Protein AF-A0A2E3BCL3-F1 (afdb_monomer)

pLDDT: mean 91.77, std 12.77, range [32.78, 98.94]

Sequence (324 aa):
MVLLTSSYSYADTSVNVDRVRWKQGLFSWTDHDKYPEWKQEGIWTENRKKTYVSKYMTPSTSNTKTMVMLIAGQQGSSGSSGGSNCLTGQNQSWDSDWGKGDKSKSTNIKSLSLSDRLIQSGHFNSYDTFFSIVLNSNFNWGATQSAKEKAEEAFTDWLLKHGESQNVERIILLGSSRGGALAMRMSQNIKQRTGWNNVPVYVGLLDAVPNKGQDELKTEGQPTCTNPLNGSYYSREANLDSFFGSLNKPDIFHVVTGAPVIGLADAVHSFCADESSWYQQTWADLEHKEIGRCNTTEGGAYETAKMNAGIVPLYNWVIEKLYE

Radius of gyration: 18.8 Å; Cα contacts (8 Å, |Δi|>4): 766; chains: 1; bounding box: 49×61×49 Å

Solvent-accessible surface area (backbone atoms only — not comparable to full-atom values): 16830 Å² total; per-residue (Å²): 136,83,83,78,77,77,79,78,77,69,70,55,46,78,43,51,31,34,34,38,21,30,30,77,48,101,88,43,73,45,74,29,86,93,42,54,40,45,61,72,54,62,50,55,70,76,49,38,55,49,20,30,42,25,66,79,27,75,32,56,36,88,46,11,28,37,39,38,40,29,28,25,34,68,41,66,93,83,83,61,54,28,65,38,26,30,56,47,8,40,41,47,36,67,58,64,87,63,56,61,64,49,46,59,48,77,40,57,25,38,52,80,12,40,44,42,44,54,71,71,62,70,81,66,53,60,67,26,23,29,33,35,36,28,69,19,67,61,57,41,84,86,53,52,70,71,60,46,54,30,48,38,50,21,52,41,54,58,55,52,69,48,37,38,54,93,53,31,66,34,36,38,32,31,10,23,26,32,16,15,36,47,35,54,51,32,52,50,54,44,32,71,35,89,70,38,32,78,42,47,40,37,38,40,30,44,36,25,31,44,47,40,96,71,43,35,60,40,25,50,94,46,62,67,45,66,26,90,81,38,83,91,20,36,13,37,24,30,41,54,61,71,58,48,53,92,46,64,77,48,43,34,43,34,36,30,31,15,26,58,71,52,99,61,82,95,70,52,33,16,51,40,61,82,73,54,100,41,35,44,74,47,82,36,84,43,50,44,64,29,53,44,37,14,25,93,49,91,70,51,71,75,35,68,71,39,34,59,58,39,43,47,56,51,48,52,51,53,56,56,66,73,74,113

Mean predicted aligned error: 4.87 Å

Nearest PDB structures (foldseek):
  3ebl-assembly8_B  TM=5.192E-01  e=2.169E-03  Oryza sativa Japonica Group
  3ed1-assembly7_E  TM=4.481E-01  e=1.030E-03  Oryza sativa Japonica Group
  5uz7-assembly1_A  TM=4.805E-01  e=2.574E-01  Homo sapiens
  6niy-assembly1_A  TM=4.481E-01  e=9.471E-01  Homo sapiens

Structure (mmCIF, N/CA/C/O backbone):
data_AF-A0A2E3BCL3-F1
#
_entry.id   AF-A0A2E3BCL3-F1
#
loop_
_atom_site.group_PDB
_atom_site.id
_atom_site.type_symbol
_atom_site.label_atom_id
_atom_site.label_alt_id
_atom_site.label_comp_id
_atom_site.label_asym_id
_atom_site.label_entity_id
_atom_site.label_seq_id
_atom_site.pdbx_PDB_ins_code
_atom_site.Cartn_x
_atom_site.Cartn_y
_atom_site.Cartn_z
_atom_site.occupancy
_atom_site.B_iso_or_equiv
_atom_site.auth_seq_id
_atom_site.auth_comp_id
_atom_site.auth_asym_id
_atom_site.auth_atom_id
_atom_site.pdbx_PDB_model_num
ATOM 1 N N . MET A 1 1 ? -1.920 -39.482 -27.643 1.00 38.66 1 MET A N 1
ATOM 2 C CA . MET A 1 1 ? -2.693 -38.906 -26.523 1.00 38.66 1 MET A CA 1
ATOM 3 C C . MET A 1 1 ? -2.449 -37.405 -26.558 1.00 38.66 1 MET A C 1
ATOM 5 O O . MET A 1 1 ? -1.350 -36.977 -26.242 1.00 38.66 1 MET A O 1
ATOM 9 N N . VAL A 1 2 ? -3.389 -36.632 -27.104 1.00 32.78 2 VAL A N 1
ATOM 10 C CA . VAL A 1 2 ? -3.271 -35.168 -27.185 1.00 32.78 2 VAL A CA 1
ATOM 11 C C . VAL A 1 2 ? -3.740 -34.619 -25.841 1.00 32.78 2 VAL A C 1
ATOM 13 O O . VAL A 1 2 ? -4.910 -34.763 -25.499 1.00 32.78 2 VAL A O 1
ATOM 16 N N . LEU A 1 3 ? -2.817 -34.068 -25.053 1.00 33.62 3 LEU A N 1
ATOM 17 C CA . LEU A 1 3 ? -3.142 -33.332 -23.833 1.00 33.62 3 LEU A CA 1
ATOM 18 C C . LEU A 1 3 ? -3.819 -32.025 -24.248 1.00 33.62 3 LEU A C 1
ATOM 20 O O . LEU A 1 3 ? -3.163 -31.071 -24.657 1.00 33.62 3 LEU A O 1
ATOM 24 N N . LEU A 1 4 ? -5.149 -32.011 -24.181 1.00 35.12 4 LEU A N 1
ATOM 25 C CA . LEU A 1 4 ? -5.940 -30.791 -24.213 1.00 35.12 4 LEU A CA 1
ATOM 26 C C . LEU A 1 4 ? -5.588 -29.995 -22.954 1.00 35.12 4 LEU A C 1
ATOM 28 O O . LEU A 1 4 ? -6.059 -30.305 -21.862 1.00 35.12 4 LEU A O 1
ATOM 32 N N . THR A 1 5 ? -4.731 -28.987 -23.090 1.00 36.12 5 THR A N 1
ATOM 33 C CA . THR A 1 5 ? -4.547 -27.976 -22.052 1.00 36.12 5 THR A CA 1
ATOM 34 C C . THR A 1 5 ? -5.829 -27.157 -21.997 1.00 36.12 5 THR A C 1
ATOM 36 O O . THR A 1 5 ? -6.021 -26.234 -22.789 1.00 36.12 5 THR A O 1
ATOM 39 N N . SER A 1 6 ? -6.746 -27.522 -21.102 1.00 39.00 6 SER A N 1
ATOM 40 C CA . SER A 1 6 ? -7.866 -26.664 -20.743 1.00 39.00 6 SER A CA 1
ATOM 41 C C . SER A 1 6 ? -7.289 -25.371 -20.172 1.00 39.00 6 SER A C 1
ATOM 43 O O . SER A 1 6 ? -6.811 -25.335 -19.038 1.00 39.00 6 SER A O 1
ATOM 45 N N . SER A 1 7 ? -7.284 -24.316 -20.979 1.00 38.06 7 SER A N 1
ATOM 46 C CA . SER A 1 7 ? -7.047 -22.958 -20.516 1.00 38.06 7 SER A CA 1
ATOM 47 C C . SER A 1 7 ? -8.203 -22.587 -19.589 1.00 38.06 7 SER A C 1
ATOM 49 O O . SER A 1 7 ? -9.265 -22.168 -20.052 1.00 38.06 7 SER A O 1
ATOM 51 N N . TYR A 1 8 ? -8.032 -22.804 -18.285 1.00 43.72 8 TYR A N 1
ATOM 52 C CA . TYR A 1 8 ? -8.939 -22.244 -17.293 1.00 43.72 8 TYR A CA 1
ATOM 53 C C . TYR A 1 8 ? -8.832 -20.723 -17.406 1.00 43.72 8 TYR A C 1
ATOM 55 O O . TYR A 1 8 ? -7.835 -20.125 -17.008 1.00 43.72 8 TYR A O 1
ATOM 63 N N . SER A 1 9 ? -9.841 -20.101 -18.012 1.00 52.28 9 SER A N 1
ATOM 64 C CA . SER A 1 9 ? -10.040 -18.663 -17.892 1.00 52.28 9 SER A CA 1
ATOM 65 C C . SER A 1 9 ? -10.551 -18.427 -16.479 1.00 52.28 9 SER A C 1
ATOM 67 O O . SER A 1 9 ? -11.706 -18.732 -16.186 1.00 52.28 9 SER A O 1
ATOM 69 N N . TYR A 1 10 ? -9.693 -17.937 -15.590 1.00 65.75 10 TYR A N 1
ATOM 70 C CA . TYR A 1 10 ? -10.149 -17.457 -14.292 1.00 65.75 10 TYR A CA 1
ATOM 71 C C . TYR A 1 10 ? -11.012 -16.214 -14.518 1.00 65.75 10 TYR A C 1
ATOM 73 O O . TYR A 1 10 ? -10.634 -15.317 -15.274 1.00 65.75 10 TYR A O 1
ATOM 81 N N . ALA A 1 11 ? -12.204 -16.197 -13.925 1.00 81.38 11 ALA A N 1
ATOM 82 C CA . ALA A 1 11 ? -13.062 -15.023 -13.966 1.00 81.38 11 ALA A CA 1
ATOM 83 C C . ALA A 1 11 ? -12.467 -13.930 -13.073 1.00 81.38 11 ALA A C 1
ATOM 85 O O . ALA A 1 11 ? -11.939 -14.225 -12.002 1.00 81.38 11 ALA A O 1
ATOM 86 N N . ASP A 1 12 ? -12.562 -12.680 -13.515 1.00 90.69 12 ASP A N 1
ATOM 87 C CA . ASP A 1 12 ? -12.177 -11.538 -12.691 1.00 90.69 12 ASP A CA 1
ATOM 88 C C . ASP A 1 12 ? -13.088 -11.433 -11.456 1.00 90.69 12 ASP A C 1
ATOM 90 O O . ASP A 1 12 ? -14.292 -11.698 -11.527 1.00 90.69 12 ASP A O 1
ATOM 94 N N . THR A 1 13 ? -12.522 -11.016 -10.323 1.00 93.69 13 THR A N 1
ATOM 95 C CA . THR A 1 13 ? -13.266 -10.859 -9.068 1.00 93.69 13 THR A CA 1
ATOM 96 C C . THR A 1 13 ? -13.939 -9.487 -9.032 1.00 93.69 13 THR A C 1
ATOM 98 O O . THR A 1 13 ? -13.293 -8.457 -9.220 1.00 93.69 13 THR A O 1
ATOM 101 N N . SER A 1 14 ? -15.246 -9.442 -8.764 1.00 94.75 14 SER A N 1
ATOM 102 C CA . SER A 1 14 ? -15.974 -8.175 -8.631 1.00 94.75 14 SER A CA 1
ATOM 103 C C . SER A 1 14 ? -15.824 -7.590 -7.226 1.00 94.75 14 SER A C 1
ATOM 105 O O . SER A 1 14 ? -15.988 -8.293 -6.229 1.00 94.75 14 SER A O 1
ATOM 107 N N . VAL A 1 15 ? -15.539 -6.291 -7.138 1.00 95.56 15 VAL A N 1
ATOM 108 C CA . VAL A 1 15 ? -15.380 -5.555 -5.879 1.00 95.56 15 VAL A CA 1
ATOM 109 C C . VAL A 1 15 ? -16.142 -4.234 -5.919 1.00 95.56 15 VAL A C 1
ATOM 111 O O . VAL A 1 15 ? -16.155 -3.535 -6.931 1.00 95.56 15 VAL A O 1
ATOM 114 N N . ASN A 1 16 ? -16.755 -3.855 -4.798 1.00 96.50 16 ASN A N 1
ATOM 115 C CA . ASN A 1 16 ? -17.400 -2.552 -4.655 1.00 96.50 16 ASN A CA 1
ATOM 116 C C . ASN A 1 16 ? -16.382 -1.508 -4.207 1.00 96.50 16 ASN A C 1
ATOM 118 O O . ASN A 1 16 ? -15.791 -1.625 -3.137 1.00 96.50 16 ASN A O 1
ATOM 122 N N . VAL A 1 17 ? -16.208 -0.470 -5.015 1.00 96.12 17 VAL A N 1
ATOM 123 C CA . VAL A 1 17 ? -15.297 0.641 -4.752 1.00 96.12 17 VAL A CA 1
ATOM 124 C C . VAL A 1 17 ? -16.116 1.857 -4.349 1.00 96.12 17 VAL A C 1
ATOM 126 O O . VAL A 1 17 ? -17.101 2.191 -5.003 1.00 96.12 17 VAL A O 1
ATOM 129 N N . ASP A 1 18 ? -15.684 2.541 -3.298 1.00 96.44 18 ASP A N 1
ATOM 130 C CA . ASP A 1 18 ? -16.235 3.810 -2.836 1.00 96.44 18 ASP A CA 1
ATOM 131 C C . ASP A 1 18 ? -15.311 4.963 -3.267 1.00 96.44 18 ASP A C 1
ATOM 133 O O . ASP A 1 18 ? -14.084 4.859 -3.182 1.00 96.44 18 ASP A O 1
ATOM 137 N N . ARG A 1 19 ? -15.888 6.100 -3.672 1.00 94.56 19 ARG A N 1
ATOM 138 C CA . ARG A 1 19 ? -15.182 7.388 -3.733 1.00 94.56 19 ARG A CA 1
ATOM 139 C C . ARG A 1 19 ? -15.186 8.035 -2.358 1.00 94.56 19 ARG A C 1
ATOM 141 O O . ARG A 1 19 ? -16.250 8.239 -1.784 1.00 94.56 19 ARG A O 1
ATOM 148 N N . VAL A 1 20 ? -14.037 8.507 -1.884 1.00 95.12 20 VAL A N 1
ATOM 149 C CA . VAL A 1 20 ? -13.973 9.312 -0.647 1.00 95.12 20 VAL A CA 1
ATOM 150 C C . VAL A 1 20 ? -14.746 10.631 -0.790 1.00 95.12 20 VAL A C 1
ATOM 152 O O . VAL A 1 20 ? -15.301 11.145 0.181 1.00 95.12 20 VAL A O 1
ATOM 155 N N . ARG A 1 21 ? -14.837 11.176 -2.009 1.00 92.88 21 ARG A N 1
ATOM 156 C CA . ARG A 1 21 ? -15.657 12.350 -2.334 1.00 92.88 21 ARG A CA 1
ATOM 157 C C . ARG A 1 21 ? -16.195 12.253 -3.761 1.00 92.88 21 ARG A C 1
ATOM 159 O O . ARG A 1 21 ? -15.430 11.996 -4.686 1.00 92.88 21 ARG A O 1
ATOM 166 N N . TRP A 1 22 ? -17.483 12.527 -3.967 1.00 90.50 22 TRP A N 1
ATOM 167 C CA . TRP A 1 22 ? -18.131 12.476 -5.290 1.00 90.50 22 TRP A CA 1
ATOM 168 C C . TRP A 1 22 ? -18.967 13.728 -5.569 1.00 90.50 22 TRP A C 1
ATOM 170 O O . TRP A 1 22 ? -19.160 14.589 -4.703 1.00 90.50 22 TRP A O 1
ATOM 180 N N . LYS A 1 23 ? -19.438 13.861 -6.812 1.00 87.25 23 LYS A N 1
ATOM 181 C CA . LYS A 1 23 ? -20.177 15.032 -7.281 1.00 87.25 23 LYS A CA 1
ATOM 182 C C . LYS A 1 23 ? -21.684 14.770 -7.234 1.00 87.25 23 LYS A C 1
ATOM 184 O O . LYS A 1 23 ? -22.257 14.198 -8.149 1.00 87.25 23 LYS A O 1
ATOM 189 N N . GLN A 1 24 ? -22.357 15.245 -6.191 1.00 81.50 24 GLN A N 1
ATOM 190 C CA . GLN A 1 24 ? -23.803 15.047 -6.021 1.00 81.50 24 GLN A CA 1
ATOM 191 C C . GLN A 1 24 ? -24.655 15.875 -7.007 1.00 81.50 24 GLN A C 1
ATOM 193 O O . GLN A 1 24 ? -25.782 15.500 -7.309 1.00 81.50 24 GLN A O 1
ATOM 198 N N . GLY A 1 25 ? -24.130 16.988 -7.535 1.00 75.62 25 GLY A N 1
ATOM 199 C CA . GLY A 1 25 ? -24.837 17.842 -8.499 1.00 75.62 25 GLY A CA 1
ATOM 200 C C . GLY A 1 25 ? -23.895 18.718 -9.324 1.00 75.62 25 GLY A C 1
ATOM 201 O O . GLY A 1 25 ? -22.678 18.640 -9.179 1.00 75.62 25 GLY A O 1
ATOM 202 N N . LEU A 1 26 ? -24.429 19.585 -10.193 1.00 74.00 26 LEU A N 1
ATOM 203 C CA . LEU A 1 26 ? -23.638 20.412 -11.127 1.00 74.00 26 LEU A CA 1
ATOM 204 C C . LEU A 1 26 ? -22.510 21.219 -10.455 1.00 74.00 26 LEU A C 1
ATOM 206 O O . LEU A 1 26 ? -21.414 21.291 -11.020 1.00 74.00 26 LEU A O 1
ATOM 210 N N . PHE A 1 27 ? -22.733 21.709 -9.232 1.00 78.81 27 PHE A N 1
ATOM 211 C CA . PHE A 1 27 ? -21.769 22.509 -8.462 1.00 78.81 27 PHE A CA 1
ATOM 212 C C . PHE A 1 27 ? -21.517 21.993 -7.037 1.00 78.81 27 PHE A C 1
ATOM 214 O O . PHE A 1 27 ? -20.766 22.615 -6.292 1.00 78.81 27 PHE A O 1
ATOM 221 N N . SER A 1 28 ? -22.108 20.854 -6.654 1.00 85.81 28 SER A N 1
ATOM 222 C CA . SER A 1 28 ? -21.997 20.318 -5.292 1.00 85.81 28 SER A CA 1
ATOM 223 C C . SER A 1 28 ? -21.145 19.054 -5.251 1.00 85.81 28 SER A C 1
ATOM 225 O O . SER A 1 28 ? -21.364 18.115 -6.022 1.00 85.81 28 SER A O 1
ATOM 227 N N . TRP A 1 29 ? -20.179 19.045 -4.335 1.00 90.19 29 TRP A N 1
ATOM 228 C CA . TRP A 1 29 ? -19.344 17.894 -4.014 1.00 90.19 29 TRP A CA 1
ATOM 229 C C . TRP A 1 29 ? -19.574 17.491 -2.564 1.00 90.19 29 TRP A C 1
ATOM 231 O O . TRP A 1 29 ? -19.535 18.349 -1.679 1.00 90.19 29 TRP A O 1
ATOM 241 N N . THR A 1 30 ? -19.705 16.192 -2.329 1.00 92.69 30 THR A N 1
ATOM 242 C CA . THR A 1 30 ? -20.079 15.633 -1.029 1.00 92.69 30 THR A CA 1
ATOM 243 C C . THR A 1 30 ? -19.023 14.629 -0.586 1.00 92.69 30 THR A C 1
ATOM 245 O O . THR A 1 30 ? -18.554 13.823 -1.390 1.00 92.69 30 THR A O 1
ATOM 248 N N . ASP A 1 31 ? -18.603 14.732 0.677 1.00 94.00 31 ASP A N 1
ATOM 249 C CA . ASP A 1 31 ? -17.693 13.769 1.301 1.00 94.00 31 ASP A CA 1
ATOM 250 C C . ASP A 1 31 ? -18.442 12.496 1.675 1.00 94.00 31 ASP A C 1
ATOM 252 O O . ASP A 1 31 ? -19.611 12.533 2.066 1.00 94.00 31 ASP A O 1
ATOM 256 N N . HIS A 1 32 ? -17.759 11.364 1.569 1.00 95.19 32 HIS A N 1
ATOM 257 C CA . HIS A 1 32 ? -18.327 10.081 1.927 1.00 95.19 32 HIS A CA 1
ATOM 258 C C . HIS A 1 32 ? -18.313 9.915 3.437 1.00 95.19 32 HIS A C 1
ATOM 260 O O . HIS A 1 32 ? -17.278 9.934 4.086 1.00 95.19 32 HIS A O 1
ATOM 266 N N . ASP A 1 33 ? -19.510 9.724 3.979 1.00 94.31 33 ASP A N 1
ATOM 267 C CA . ASP A 1 33 ? -19.818 9.480 5.389 1.00 94.31 33 ASP A CA 1
ATOM 268 C C . ASP A 1 33 ? -19.004 8.346 6.032 1.00 94.31 33 ASP A C 1
ATOM 270 O O . ASP A 1 33 ? -18.770 8.370 7.233 1.00 94.31 33 ASP A O 1
ATOM 274 N N . LYS A 1 34 ? -18.527 7.378 5.242 1.00 94.50 34 LYS A N 1
ATOM 275 C CA . LYS A 1 34 ? -17.670 6.273 5.698 1.00 94.50 34 LYS A CA 1
ATOM 276 C C . LYS A 1 34 ? -16.170 6.615 5.698 1.00 94.50 34 LYS A C 1
ATOM 278 O O . LYS A 1 34 ? -15.372 5.774 6.110 1.00 94.50 34 LYS A O 1
ATOM 283 N N . TYR A 1 35 ? -15.794 7.806 5.234 1.00 96.75 35 TYR A N 1
ATOM 284 C CA . TYR A 1 35 ? -14.411 8.281 5.090 1.00 96.75 35 TYR A CA 1
ATOM 285 C C . TYR A 1 35 ? -14.224 9.702 5.668 1.00 96.75 35 TYR A C 1
ATOM 287 O O . TYR A 1 35 ? -13.693 10.582 4.978 1.00 96.75 35 TYR A O 1
ATOM 295 N N . PRO A 1 36 ? -14.704 9.987 6.898 1.00 96.75 36 PRO A N 1
ATOM 296 C CA . PRO A 1 36 ? -14.587 11.320 7.487 1.00 96.75 36 PRO A CA 1
ATOM 297 C C . PRO A 1 36 ? -13.131 11.763 7.704 1.00 96.75 36 PRO A C 1
ATOM 299 O O . PRO A 1 36 ? -12.873 12.969 7.677 1.00 96.75 36 PRO A O 1
ATOM 302 N N . GLU A 1 37 ? -12.195 10.821 7.839 1.00 97.62 37 GLU A N 1
ATOM 303 C CA . GLU A 1 37 ? -10.781 11.044 8.172 1.00 97.62 37 GLU A CA 1
ATOM 304 C C . GLU A 1 37 ? -10.114 11.982 7.159 1.00 97.62 37 GLU A C 1
ATOM 306 O O . GLU A 1 37 ? -9.455 12.948 7.520 1.00 97.62 37 GLU A O 1
ATOM 311 N N . TRP A 1 38 ? -10.408 11.823 5.864 1.00 96.62 38 TRP A N 1
ATOM 312 C CA . TRP A 1 38 ? -9.858 12.703 4.827 1.00 96.62 38 TRP A CA 1
ATOM 313 C C . TRP A 1 38 ? -10.263 14.165 5.001 1.00 96.62 38 TRP A C 1
ATOM 315 O O . TRP A 1 38 ? -9.509 15.078 4.659 1.00 96.62 38 TRP A O 1
ATOM 325 N N . LYS A 1 39 ? -11.493 14.409 5.461 1.00 95.75 39 LYS A N 1
ATOM 326 C CA . LYS A 1 39 ? -11.957 15.768 5.741 1.00 95.75 39 LYS A CA 1
ATOM 327 C C . LYS A 1 39 ? -11.349 16.284 7.043 1.00 95.75 39 LYS A C 1
ATOM 329 O O . LYS A 1 39 ? -10.974 17.453 7.079 1.00 95.75 39 LYS A O 1
ATOM 334 N N . GLN A 1 40 ? -11.292 15.441 8.072 1.00 96.19 40 GLN A N 1
ATOM 335 C CA . GLN A 1 40 ? -10.779 15.774 9.404 1.00 96.19 40 GLN A CA 1
ATOM 336 C C . GLN A 1 40 ? -9.300 16.172 9.348 1.00 96.19 40 GLN A C 1
ATOM 338 O O . GLN A 1 40 ? -8.964 17.258 9.810 1.00 96.19 40 GLN A O 1
ATOM 343 N N . GLU A 1 41 ? -8.486 15.423 8.604 1.00 95.94 41 GLU A N 1
ATOM 344 C CA . GLU A 1 41 ? -7.071 15.736 8.351 1.00 95.94 41 GLU A CA 1
ATOM 345 C C . GLU A 1 41 ? -6.856 16.952 7.433 1.00 95.94 41 GLU A C 1
ATOM 347 O O . GLU A 1 41 ? -5.736 17.368 7.119 1.00 95.94 41 GLU A O 1
ATOM 352 N N . GLY A 1 42 ? -7.941 17.565 6.951 1.00 93.75 42 GLY A N 1
ATOM 353 C CA . GLY A 1 42 ? -7.874 18.743 6.099 1.00 93.75 42 GLY A CA 1
ATOM 354 C C . GLY A 1 42 ? -7.185 18.457 4.764 1.00 93.75 42 GLY A C 1
ATOM 355 O O . GLY A 1 42 ? -6.445 19.313 4.258 1.00 93.75 42 GLY A O 1
ATOM 356 N N . ILE A 1 43 ? -7.402 17.265 4.191 1.00 92.62 43 ILE A N 1
ATOM 357 C CA . ILE A 1 43 ? -6.941 16.942 2.839 1.00 92.62 43 ILE A CA 1
ATOM 358 C C . ILE A 1 43 ? -7.710 17.810 1.846 1.00 92.62 43 ILE A C 1
ATOM 360 O O . ILE A 1 43 ? -8.945 17.888 1.849 1.00 92.62 43 ILE A O 1
ATOM 364 N N . TRP A 1 44 ? -6.966 18.469 0.957 1.00 89.19 44 TRP A N 1
ATOM 365 C CA . TRP A 1 44 ? -7.554 19.373 -0.020 1.00 89.19 44 TRP A CA 1
ATOM 366 C C . TRP A 1 44 ? -8.605 18.666 -0.883 1.00 89.19 44 TRP A C 1
ATOM 368 O O . TRP A 1 44 ? -8.471 17.499 -1.253 1.00 89.19 44 TRP A O 1
ATOM 378 N N . THR A 1 45 ? -9.676 19.386 -1.204 1.00 86.38 45 THR A N 1
ATOM 379 C CA . THR A 1 45 ? -10.865 18.838 -1.864 1.00 86.38 45 THR A CA 1
ATOM 380 C C . THR A 1 45 ? -10.543 18.079 -3.148 1.00 86.38 45 THR A C 1
ATOM 382 O O . THR A 1 45 ? -11.093 16.999 -3.341 1.00 86.38 45 THR A O 1
ATOM 385 N N . GLU A 1 46 ? -9.638 18.574 -3.997 1.00 84.62 46 GLU A N 1
ATOM 386 C CA . GLU A 1 46 ? -9.288 17.878 -5.246 1.00 84.62 46 GLU A CA 1
ATOM 387 C C . GLU A 1 46 ? -8.581 16.540 -5.021 1.00 84.62 46 GLU A C 1
ATOM 389 O O . GLU A 1 46 ? -8.740 15.630 -5.832 1.00 84.62 46 GLU A O 1
ATOM 394 N N . ASN A 1 47 ? -7.855 16.394 -3.911 1.00 85.88 47 ASN A N 1
ATOM 395 C CA . ASN A 1 47 ? -7.191 15.139 -3.583 1.00 85.88 47 ASN A CA 1
ATOM 396 C C . ASN A 1 47 ? -8.209 14.081 -3.144 1.00 85.88 47 ASN A C 1
ATOM 398 O O . ASN A 1 47 ? -8.150 12.945 -3.601 1.00 85.88 47 ASN A O 1
ATOM 402 N N . ARG A 1 48 ? -9.215 14.480 -2.355 1.00 89.94 48 ARG A N 1
ATOM 403 C CA . ARG A 1 48 ? -10.295 13.588 -1.891 1.00 89.94 48 ARG A CA 1
ATOM 404 C C . ARG A 1 48 ? -11.169 13.059 -3.029 1.00 89.94 48 ARG A C 1
ATOM 406 O O . ARG A 1 48 ? -11.638 11.928 -2.969 1.00 89.94 48 ARG A O 1
ATOM 413 N N . LYS A 1 49 ? -11.369 13.851 -4.091 1.00 88.00 49 LYS A N 1
ATOM 414 C CA . LYS A 1 49 ? -12.123 13.432 -5.294 1.00 88.00 49 LYS A CA 1
ATOM 415 C C . LYS A 1 49 ? -11.474 12.271 -6.045 1.00 88.00 49 LYS A C 1
ATOM 417 O O . LYS A 1 49 ? -12.133 11.642 -6.865 1.00 88.00 49 LYS A O 1
ATOM 422 N N . LYS A 1 50 ? -10.179 12.043 -5.819 1.00 85.00 50 LYS A N 1
ATOM 423 C CA . LYS A 1 50 ? -9.368 11.047 -6.521 1.00 85.00 50 LYS A CA 1
ATOM 424 C C . LYS A 1 50 ? -8.948 9.902 -5.609 1.00 85.00 50 LYS A C 1
ATOM 426 O O . LYS A 1 50 ? -8.079 9.126 -5.986 1.00 85.00 50 LYS A O 1
ATOM 431 N N . THR A 1 51 ? -9.553 9.787 -4.431 1.00 93.06 51 THR A N 1
ATOM 432 C CA . THR A 1 51 ? -9.304 8.662 -3.539 1.00 93.06 51 THR A CA 1
ATOM 433 C C . THR A 1 51 ? -10.427 7.644 -3.663 1.00 93.06 51 THR A C 1
ATOM 435 O O . THR A 1 51 ? -11.604 7.982 -3.504 1.00 93.06 51 THR A O 1
ATOM 438 N N . TYR A 1 52 ? -10.045 6.404 -3.957 1.00 94.88 52 TYR A N 1
ATOM 439 C CA . TYR A 1 52 ? -10.959 5.307 -4.236 1.00 94.88 52 TYR A CA 1
ATOM 440 C C . TYR A 1 52 ? -10.548 4.066 -3.461 1.00 94.88 52 TYR A C 1
ATOM 442 O O . TYR A 1 52 ? -9.401 3.617 -3.554 1.00 94.88 52 TYR A O 1
ATOM 450 N N . VAL A 1 53 ? -11.494 3.521 -2.704 1.00 97.31 53 VAL A N 1
ATOM 451 C CA . VAL A 1 53 ? -11.234 2.448 -1.747 1.00 97.31 53 VAL A CA 1
ATOM 452 C C . VAL A 1 53 ? -12.339 1.408 -1.836 1.00 97.31 53 VAL A C 1
ATOM 454 O O . VAL A 1 53 ? -13.512 1.722 -1.665 1.00 97.31 53 VAL A O 1
ATOM 457 N N . SER A 1 54 ? -11.961 0.160 -2.069 1.00 97.69 54 SER A N 1
ATOM 458 C CA . SER A 1 54 ? -12.819 -1.006 -1.901 1.00 97.69 54 SER A CA 1
ATOM 459 C C . SER A 1 54 ? -12.669 -1.573 -0.494 1.00 97.69 54 SER A C 1
ATOM 461 O O . SER A 1 54 ? -11.558 -1.675 0.032 1.00 97.69 54 SER A O 1
ATOM 463 N N . LYS A 1 55 ? -13.797 -1.967 0.096 1.00 96.12 55 LYS A N 1
ATOM 464 C CA . LYS A 1 55 ? -13.855 -2.809 1.295 1.00 96.12 55 LYS A CA 1
ATOM 465 C C . LYS A 1 55 ? -14.462 -4.141 0.878 1.00 96.12 55 LYS A C 1
ATOM 467 O O . LYS A 1 55 ? -15.642 -4.186 0.537 1.00 96.12 55 LYS A O 1
ATOM 472 N N . TYR A 1 56 ? -13.652 -5.191 0.875 1.00 96.81 56 TYR A N 1
ATOM 473 C CA . TYR A 1 56 ? -14.050 -6.508 0.389 1.00 96.81 56 TYR A CA 1
ATOM 474 C C . TYR A 1 56 ? -14.582 -7.401 1.518 1.00 96.81 56 TYR A C 1
ATOM 476 O O . TYR A 1 56 ? -15.676 -7.943 1.406 1.00 96.81 56 TYR A O 1
ATOM 484 N N . MET A 1 57 ? -13.853 -7.487 2.636 1.00 97.81 57 MET A N 1
ATOM 485 C CA . MET A 1 57 ? -14.298 -8.165 3.861 1.00 97.81 57 MET A CA 1
ATOM 486 C C . MET A 1 57 ? -14.371 -7.142 4.994 1.00 97.81 57 MET A C 1
ATOM 488 O O . MET A 1 57 ? -13.429 -6.374 5.197 1.00 97.81 57 MET A O 1
ATOM 492 N N . THR A 1 58 ? -15.504 -7.090 5.695 1.00 97.50 58 THR A N 1
ATOM 493 C CA . THR A 1 58 ? -15.774 -6.086 6.738 1.00 97.50 58 THR A CA 1
ATOM 494 C C . THR A 1 58 ? -16.470 -6.710 7.949 1.00 97.50 58 THR A C 1
ATOM 496 O O . THR A 1 58 ? -17.676 -6.504 8.128 1.00 97.50 58 THR A O 1
ATOM 499 N N . PRO A 1 59 ? -15.755 -7.492 8.772 1.00 98.12 59 PRO A N 1
ATOM 500 C CA . PRO A 1 59 ? -16.278 -7.933 10.058 1.00 98.12 59 PRO A CA 1
ATOM 501 C C . PRO A 1 59 ? -16.555 -6.729 10.974 1.00 98.12 59 PRO A C 1
ATOM 503 O O . PRO A 1 59 ? -16.180 -5.589 10.677 1.00 98.12 59 PRO A O 1
ATOM 506 N N . SER A 1 60 ? -17.237 -6.966 12.097 1.00 98.00 60 SER A N 1
ATOM 507 C CA . SER A 1 60 ? -17.339 -5.945 13.140 1.00 98.00 60 SER A CA 1
ATOM 508 C C . SER A 1 60 ? -15.960 -5.656 13.731 1.00 98.00 60 SER A C 1
ATOM 510 O O . SER A 1 60 ? -15.118 -6.545 13.815 1.00 98.00 60 SER A O 1
ATOM 512 N N . THR A 1 61 ? -15.755 -4.429 14.208 1.00 97.94 61 THR A N 1
ATOM 513 C CA . THR A 1 61 ? -14.488 -3.982 14.814 1.00 97.94 61 THR A CA 1
ATOM 514 C C . THR A 1 61 ? -14.011 -4.899 15.942 1.00 97.94 61 THR A C 1
ATOM 516 O O . THR A 1 61 ? -12.824 -5.188 16.039 1.00 97.94 61 THR A O 1
ATOM 519 N N . SER A 1 62 ? -14.949 -5.410 16.745 1.00 98.00 62 SER A N 1
ATOM 520 C CA . SER A 1 62 ? -14.703 -6.348 17.845 1.00 98.00 62 SER A CA 1
ATOM 521 C C . SER A 1 62 ? -14.244 -7.739 17.394 1.00 98.00 62 SER A C 1
ATOM 523 O O . SER A 1 62 ? -13.655 -8.470 18.180 1.00 98.00 62 SER A O 1
ATOM 525 N N . ASN A 1 63 ? -14.555 -8.129 16.155 1.00 98.50 63 ASN A N 1
ATOM 526 C CA . ASN A 1 63 ? -14.233 -9.448 15.610 1.00 98.50 63 ASN A CA 1
ATOM 527 C C . ASN A 1 63 ? -12.990 -9.409 14.715 1.00 98.50 63 ASN A C 1
ATOM 529 O O . ASN A 1 63 ? -12.462 -10.464 14.372 1.00 98.50 63 ASN A O 1
ATOM 533 N N . THR A 1 64 ? -12.532 -8.218 14.320 1.00 98.75 64 THR A N 1
ATOM 534 C CA . THR A 1 64 ? -11.359 -8.055 13.463 1.00 98.75 64 THR A CA 1
ATOM 535 C C . THR A 1 64 ? -10.094 -8.519 14.180 1.00 98.75 64 THR A C 1
ATOM 537 O O . THR A 1 64 ? -9.645 -7.888 15.136 1.00 98.75 64 THR A O 1
ATOM 540 N N . LYS A 1 65 ? -9.489 -9.586 13.658 1.00 98.62 65 LYS A N 1
ATOM 541 C CA . LYS A 1 65 ? -8.182 -10.118 14.065 1.00 98.62 65 LYS A CA 1
ATOM 542 C C . LYS A 1 65 ? -7.093 -9.799 13.050 1.00 98.62 65 LYS A C 1
ATOM 544 O O . LYS A 1 65 ? -5.961 -9.522 13.428 1.00 98.62 65 LYS A O 1
ATOM 549 N N . THR A 1 66 ? -7.438 -9.809 11.765 1.00 98.75 66 THR A N 1
ATOM 550 C CA . THR A 1 66 ? -6.500 -9.529 10.673 1.00 98.75 66 THR A CA 1
ATOM 551 C C . THR A 1 66 ? -6.966 -8.318 9.884 1.00 98.75 66 THR A C 1
ATOM 553 O O . THR A 1 66 ? -8.137 -8.208 9.528 1.00 98.75 66 THR A O 1
ATOM 556 N N . MET A 1 67 ? -6.048 -7.405 9.582 1.00 98.88 67 MET A N 1
ATOM 557 C CA . MET A 1 67 ? -6.333 -6.223 8.769 1.00 98.88 67 MET A CA 1
ATOM 558 C C . MET A 1 67 ? -5.420 -6.210 7.551 1.00 98.88 67 MET A C 1
ATOM 560 O O . MET A 1 67 ? -4.206 -6.228 7.700 1.00 98.88 67 MET A O 1
ATOM 564 N N . VAL A 1 68 ? -5.989 -6.159 6.350 1.00 98.88 68 VAL A N 1
ATOM 565 C CA . VAL A 1 68 ? -5.256 -6.176 5.081 1.00 98.88 68 VAL A CA 1
ATOM 566 C C . VAL A 1 68 ? -5.601 -4.934 4.268 1.00 98.88 68 VAL A C 1
ATOM 568 O O . VAL A 1 68 ? -6.777 -4.621 4.046 1.00 98.88 68 VAL A O 1
ATOM 571 N N . MET A 1 69 ? -4.577 -4.237 3.782 1.00 98.94 69 MET A N 1
ATOM 572 C CA . MET A 1 69 ? -4.731 -3.143 2.828 1.00 98.94 69 MET A CA 1
ATOM 573 C C . MET A 1 69 ? -3.753 -3.293 1.670 1.00 98.94 69 MET A C 1
ATOM 575 O O . MET A 1 69 ? -2.545 -3.339 1.877 1.00 98.94 69 MET A O 1
ATOM 579 N N . LEU A 1 70 ? -4.279 -3.302 0.446 1.00 98.88 70 LEU A N 1
ATOM 580 C CA . LEU A 1 70 ? -3.492 -3.261 -0.785 1.00 98.88 70 LEU A CA 1
ATOM 581 C C . LEU A 1 70 ? -3.577 -1.876 -1.423 1.00 98.88 70 LEU A C 1
ATOM 583 O O . LEU A 1 70 ? -4.676 -1.379 -1.638 1.00 98.88 70 LEU A O 1
ATOM 587 N N . ILE A 1 71 ? -2.444 -1.261 -1.761 1.00 98.75 71 ILE A N 1
ATOM 588 C CA . ILE A 1 71 ? -2.369 0.123 -2.234 1.00 98.75 71 ILE A CA 1
ATOM 589 C C . ILE A 1 71 ? -1.701 0.183 -3.608 1.00 98.75 71 ILE A C 1
ATOM 591 O O . ILE A 1 71 ? -0.516 -0.125 -3.778 1.00 98.75 71 ILE A O 1
ATOM 595 N N . ALA A 1 72 ? -2.464 0.627 -4.605 1.00 96.88 72 ALA A N 1
ATOM 596 C CA . ALA A 1 72 ? -1.949 0.831 -5.949 1.00 96.88 72 ALA A CA 1
ATOM 597 C C . ALA A 1 72 ? -0.906 1.960 -5.994 1.00 96.88 72 ALA A C 1
ATOM 599 O O . ALA A 1 72 ? -0.925 2.906 -5.199 1.00 96.88 72 ALA A O 1
ATOM 600 N N . GLY A 1 73 ? -0.030 1.896 -6.997 1.00 93.00 73 GLY A N 1
ATOM 601 C CA . GLY A 1 73 ? 0.821 3.020 -7.377 1.00 93.00 73 GLY A CA 1
ATOM 602 C C . GLY A 1 73 ? 0.017 4.236 -7.852 1.00 93.00 73 GLY A C 1
ATOM 603 O O . GLY A 1 73 ? -1.205 4.187 -8.007 1.00 93.00 73 GLY A O 1
ATOM 604 N N . GLN A 1 74 ? 0.714 5.341 -8.123 1.00 89.62 74 GLN A N 1
ATOM 605 C CA . GLN A 1 74 ? 0.097 6.589 -8.581 1.00 89.62 74 GLN A CA 1
ATOM 606 C C . GLN A 1 74 ? -0.789 6.381 -9.824 1.00 89.62 74 GLN A C 1
ATOM 608 O O . GLN A 1 74 ? -0.351 5.824 -10.829 1.00 89.62 74 GLN A O 1
ATOM 613 N N . GLN A 1 75 ? -2.016 6.905 -9.779 1.00 86.19 75 GLN A N 1
ATOM 614 C CA . GLN A 1 75 ? -3.025 6.749 -10.830 1.00 86.19 75 GLN A CA 1
ATOM 615 C C . GLN A 1 75 ? -3.263 8.066 -11.583 1.00 86.19 75 GLN A C 1
ATOM 617 O O . GLN A 1 75 ? -4.158 8.846 -11.251 1.00 86.19 75 GLN A O 1
ATOM 622 N N . GLY A 1 76 ? -2.450 8.312 -12.617 1.00 69.62 76 GLY A N 1
ATOM 623 C CA . GLY A 1 76 ? -2.537 9.508 -13.467 1.00 69.62 76 GLY A CA 1
ATOM 624 C C . GLY A 1 76 ? -2.202 10.828 -12.749 1.00 69.62 76 GLY A C 1
ATOM 625 O O . GLY A 1 76 ? -2.097 10.893 -11.528 1.00 69.62 76 GLY A O 1
ATOM 626 N N . SER A 1 77 ? -1.999 11.909 -13.509 1.00 54.72 77 SER A N 1
ATOM 627 C CA . SER A 1 77 ? -1.630 13.230 -12.966 1.00 54.72 77 SER A CA 1
ATOM 628 C C . SER A 1 77 ? -2.811 14.208 -12.820 1.00 54.72 77 SER A C 1
ATOM 630 O O . SER A 1 77 ? -2.691 15.190 -12.090 1.00 54.72 77 SER A O 1
ATOM 632 N N . SER A 1 78 ? -3.976 13.970 -13.451 1.00 42.31 78 SER A N 1
ATOM 633 C CA . SER A 1 78 ? -4.990 15.036 -13.608 1.00 42.31 78 SER A CA 1
ATOM 634 C C . SER A 1 78 ? -6.459 14.615 -13.841 1.00 42.31 78 SER A C 1
ATOM 636 O O . SER A 1 78 ? -7.179 15.339 -14.516 1.00 42.31 78 SER A O 1
ATOM 638 N N . GLY A 1 79 ? -6.987 13.544 -13.226 1.00 43.50 79 GLY A N 1
ATOM 639 C CA . GLY A 1 79 ? -8.459 13.310 -13.242 1.00 43.50 79 GLY A CA 1
ATOM 640 C C . GLY A 1 79 ? -8.944 11.874 -13.435 1.00 43.50 79 GLY A C 1
ATOM 641 O O . GLY A 1 79 ? -10.116 11.630 -13.190 1.00 43.50 79 GLY A O 1
ATOM 642 N N . SER A 1 80 ? -8.009 10.969 -13.744 1.00 51.34 80 SER A N 1
ATOM 643 C CA . SER A 1 80 ? -8.133 9.513 -13.898 1.00 51.34 80 SER A CA 1
ATOM 644 C C . SER A 1 80 ? -8.798 8.981 -15.179 1.00 51.34 80 SER A C 1
ATOM 646 O O . SER A 1 80 ? -9.882 9.389 -15.580 1.00 51.34 80 SER A O 1
ATOM 648 N N . SER A 1 81 ? -8.072 8.034 -15.780 1.00 55.75 81 SER A N 1
ATOM 649 C CA . SER A 1 81 ? -8.563 6.780 -16.355 1.00 55.75 81 SER A CA 1
ATOM 650 C C . SER A 1 81 ? -7.536 5.698 -15.951 1.00 55.75 81 SER A C 1
ATOM 652 O O . SER A 1 81 ? -6.827 5.166 -16.808 1.00 55.75 81 SER A O 1
ATOM 654 N N . GLY A 1 82 ? -7.350 5.530 -14.629 1.00 70.12 82 GLY A N 1
ATOM 655 C CA . GLY A 1 82 ? -6.176 4.979 -13.920 1.00 70.12 82 GLY A CA 1
ATOM 656 C C . GLY A 1 82 ? -5.430 3.813 -14.584 1.00 70.12 82 GLY A C 1
ATOM 657 O O . GLY A 1 82 ? -6.011 3.024 -15.319 1.00 70.12 82 GLY A O 1
ATOM 658 N N . GLY A 1 83 ? -4.122 3.716 -14.334 1.00 85.12 83 GLY A N 1
ATOM 659 C CA . GLY A 1 83 ? -3.292 2.657 -14.905 1.00 85.12 83 GLY A CA 1
ATOM 660 C C . GLY A 1 83 ? -3.563 1.297 -14.262 1.00 85.12 83 GLY A C 1
ATOM 661 O O . GLY A 1 83 ? -3.876 1.205 -13.073 1.00 85.12 83 GLY A O 1
ATOM 662 N N . SER A 1 84 ? -3.393 0.239 -15.046 1.00 91.62 84 SER A N 1
ATOM 663 C CA . SER A 1 84 ? -3.448 -1.132 -14.562 1.00 91.62 84 SER A CA 1
ATOM 664 C C . SER A 1 84 ? -2.396 -1.381 -13.479 1.00 91.62 84 SER A C 1
ATOM 666 O O . SER A 1 84 ? -1.315 -0.782 -13.478 1.00 91.62 84 SER A O 1
ATOM 668 N N . ASN A 1 85 ? -2.725 -2.248 -12.526 1.00 95.12 85 ASN A N 1
ATOM 669 C CA . ASN A 1 85 ? -1.834 -2.588 -11.425 1.00 95.12 85 ASN A CA 1
ATOM 670 C C . ASN A 1 85 ? -2.040 -4.051 -11.023 1.00 95.12 85 ASN A C 1
ATOM 672 O O . ASN A 1 85 ? -3.154 -4.436 -10.681 1.00 95.12 85 ASN A O 1
ATOM 676 N N . CYS A 1 86 ? -0.998 -4.883 -11.067 1.00 96.38 86 CYS A N 1
ATOM 677 C CA . CYS A 1 86 ? -1.127 -6.304 -10.730 1.00 96.38 86 CYS A CA 1
ATOM 678 C C . CYS A 1 86 ? -1.119 -6.598 -9.225 1.00 96.38 86 CYS A C 1
ATOM 680 O O . CYS A 1 86 ? -1.474 -7.710 -8.839 1.00 96.38 86 CYS A O 1
ATOM 682 N N . LEU A 1 87 ? -0.789 -5.623 -8.368 1.00 97.81 87 LEU A N 1
ATOM 683 C CA . LEU A 1 87 ? -0.925 -5.768 -6.917 1.00 97.81 87 LEU A CA 1
ATOM 684 C C . LEU A 1 87 ? -2.393 -5.619 -6.490 1.00 97.81 87 LEU A C 1
ATOM 686 O O . LEU A 1 87 ? -2.929 -6.480 -5.800 1.00 97.81 87 LEU A O 1
ATOM 690 N N . THR A 1 88 ? -3.077 -4.563 -6.926 1.00 97.50 88 THR A N 1
ATOM 691 C CA . THR A 1 88 ? -4.500 -4.344 -6.599 1.00 97.50 88 THR A CA 1
ATOM 692 C C . THR A 1 88 ? -5.466 -4.989 -7.589 1.00 97.50 88 THR A C 1
ATOM 694 O O . THR A 1 88 ? -6.642 -5.151 -7.268 1.00 97.50 88 THR A O 1
ATOM 697 N N . GLY A 1 89 ? -4.992 -5.358 -8.778 1.00 96.19 89 GLY A N 1
ATOM 698 C CA . GLY A 1 89 ? -5.753 -6.039 -9.825 1.00 96.19 89 GLY A CA 1
ATOM 699 C C . GLY A 1 89 ? -6.592 -5.129 -10.715 1.00 96.19 89 GLY A C 1
ATOM 700 O O . GLY A 1 89 ? -7.190 -5.609 -11.672 1.00 96.19 89 GLY A O 1
ATOM 701 N N . GLN A 1 90 ? -6.641 -3.822 -10.459 1.00 93.25 90 GLN A N 1
ATOM 702 C CA . GLN A 1 90 ? -7.395 -2.906 -11.315 1.00 93.25 90 GLN A CA 1
ATOM 703 C C . GLN A 1 90 ? -6.848 -2.896 -12.752 1.00 93.25 90 GLN A C 1
ATOM 705 O O . GLN A 1 90 ? -5.631 -2.908 -12.972 1.00 93.25 90 GLN A O 1
ATOM 710 N N . ASN A 1 91 ? -7.749 -2.861 -13.731 1.00 89.44 91 ASN A N 1
ATOM 711 C CA . ASN A 1 91 ? -7.387 -2.715 -15.138 1.00 89.44 91 ASN A CA 1
ATOM 712 C C . ASN A 1 91 ? -7.168 -1.236 -15.505 1.00 89.44 91 ASN A C 1
ATOM 714 O O . ASN A 1 91 ? -7.521 -0.341 -14.742 1.00 89.44 91 ASN A O 1
ATOM 718 N N . GLN A 1 92 ? -6.616 -0.965 -16.684 1.00 88.56 92 GLN A N 1
ATOM 719 C CA . GLN A 1 92 ? -6.597 0.375 -17.258 1.00 88.56 92 GLN A CA 1
ATOM 720 C C . GLN A 1 92 ? -8.020 0.956 -17.286 1.00 88.56 92 GLN A C 1
ATOM 722 O O . GLN A 1 92 ? -8.962 0.268 -17.673 1.00 88.56 92 GLN A O 1
ATOM 727 N N . SER A 1 93 ? -8.174 2.244 -16.959 1.00 86.62 93 SER A N 1
ATOM 728 C CA . SER A 1 93 ? -9.451 2.962 -17.108 1.00 86.62 93 SER A CA 1
ATOM 729 C C . SER A 1 93 ? -10.613 2.337 -16.328 1.00 86.62 93 SER A C 1
ATOM 731 O O . SER A 1 93 ? -11.772 2.491 -16.713 1.00 86.62 93 SER A O 1
ATOM 733 N N . TRP A 1 94 ? -10.308 1.669 -15.212 1.00 87.81 94 TRP A N 1
ATOM 734 C CA . TRP A 1 94 ? -11.270 1.002 -14.326 1.00 87.81 94 TRP A CA 1
ATOM 735 C C . TRP A 1 94 ? -12.364 1.929 -13.764 1.00 87.81 94 TRP A C 1
ATOM 737 O O . TRP A 1 94 ? -13.380 1.443 -13.267 1.00 87.81 94 TRP A O 1
ATOM 747 N N . ASP A 1 95 ? -12.166 3.248 -13.837 1.00 87.62 95 ASP A N 1
ATOM 748 C CA . ASP A 1 95 ? -13.117 4.276 -13.419 1.00 87.62 95 ASP A CA 1
ATOM 749 C C . ASP A 1 95 ? -13.732 5.091 -14.572 1.00 87.62 95 ASP A C 1
ATOM 751 O O . ASP A 1 95 ? -14.474 6.044 -14.329 1.00 87.62 95 ASP A O 1
ATOM 755 N N . SER A 1 96 ? -13.447 4.731 -15.827 1.00 85.56 96 SER A N 1
ATOM 756 C CA . SER A 1 96 ? -13.860 5.502 -17.014 1.00 85.56 96 SER A CA 1
ATOM 757 C C . SER A 1 96 ? -15.371 5.628 -17.196 1.00 85.56 96 SER A C 1
ATOM 759 O O . SER A 1 96 ? -15.847 6.587 -17.802 1.00 85.56 96 SER A O 1
ATOM 761 N N . ASP A 1 97 ? -16.131 4.682 -16.658 1.00 86.38 97 ASP A N 1
ATOM 762 C CA . ASP A 1 97 ? -17.582 4.624 -16.761 1.00 86.38 97 ASP A CA 1
ATOM 763 C C . ASP A 1 97 ? -18.292 5.199 -15.518 1.00 86.38 97 ASP A C 1
ATOM 765 O O . ASP A 1 97 ? -19.513 5.079 -15.384 1.00 86.38 97 ASP A O 1
ATOM 769 N N . TRP A 1 98 ? -17.552 5.815 -14.589 1.00 87.06 98 TRP A N 1
ATOM 770 C CA . TRP A 1 98 ? -18.141 6.435 -13.408 1.00 87.06 98 TRP A CA 1
ATOM 771 C C . TRP A 1 98 ? -18.753 7.799 -13.734 1.00 87.06 98 TRP A C 1
ATOM 773 O O . TRP A 1 98 ? -18.068 8.764 -14.087 1.00 87.06 98 TRP A O 1
ATOM 783 N N . GLY A 1 99 ? -20.054 7.923 -13.498 1.00 84.12 99 GLY A N 1
ATOM 784 C CA . GLY A 1 99 ? -20.792 9.172 -13.575 1.00 84.12 99 GLY A CA 1
ATOM 785 C C . GLY A 1 99 ? -20.416 10.165 -12.471 1.00 84.12 99 GLY A C 1
ATOM 786 O O . GLY A 1 99 ? -19.783 9.843 -11.462 1.00 84.12 99 GLY A O 1
ATOM 787 N N . LYS A 1 100 ? -20.849 11.422 -12.641 1.00 80.19 100 LYS A N 1
ATOM 788 C CA . LYS A 1 100 ? -20.636 12.499 -11.652 1.00 80.19 100 LYS A CA 1
ATOM 789 C C . LYS A 1 100 ? -21.238 12.129 -10.283 1.00 80.19 100 LYS A C 1
ATOM 791 O O . LYS A 1 100 ? -20.579 12.332 -9.267 1.00 80.19 100 LYS A O 1
ATOM 796 N N . GLY A 1 101 ? -22.434 11.536 -10.283 1.00 84.00 101 GLY A N 1
ATOM 797 C CA . GLY A 1 101 ? -23.193 11.156 -9.086 1.00 84.00 101 GLY A CA 1
ATOM 798 C C . GLY A 1 101 ? -22.743 9.871 -8.396 1.00 84.00 101 GLY A C 1
ATOM 799 O O . GLY A 1 101 ? -23.208 9.604 -7.289 1.00 84.00 101 GLY A O 1
ATOM 800 N N . ASP A 1 102 ? -21.844 9.102 -9.007 1.00 89.62 102 ASP A N 1
ATOM 801 C CA . ASP A 1 102 ? -21.480 7.783 -8.500 1.00 89.62 102 ASP A CA 1
ATOM 802 C C . ASP A 1 102 ? -20.644 7.931 -7.230 1.00 89.62 102 ASP A C 1
ATOM 804 O O . ASP A 1 102 ? -19.503 8.401 -7.271 1.00 89.62 102 ASP A O 1
ATOM 808 N N . LYS A 1 103 ? -21.252 7.556 -6.102 1.00 93.50 103 LYS A N 1
ATOM 809 C CA . LYS A 1 103 ? -20.621 7.466 -4.780 1.00 93.50 103 LYS A CA 1
ATOM 810 C C . LYS A 1 103 ? -19.821 6.173 -4.642 1.00 93.50 103 LYS A C 1
ATOM 812 O O . LYS A 1 103 ? -18.697 6.197 -4.149 1.00 93.50 103 LYS A O 1
ATOM 817 N N . SER A 1 104 ? -20.410 5.081 -5.112 1.00 94.62 104 SER A N 1
ATOM 818 C CA . SER A 1 104 ? -19.854 3.736 -5.067 1.00 94.62 104 SER A CA 1
ATOM 819 C C . SER A 1 104 ? -20.208 3.011 -6.356 1.00 94.62 104 SER A C 1
ATOM 821 O O . SER A 1 104 ? -21.278 3.258 -6.919 1.00 94.62 104 SER A O 1
ATOM 823 N N . LYS A 1 105 ? -19.340 2.108 -6.805 1.00 93.44 105 LYS A N 1
ATOM 824 C CA . LYS A 1 105 ? -19.585 1.291 -7.991 1.00 93.44 105 LYS A CA 1
ATOM 825 C C . LYS A 1 105 ? -18.823 -0.025 -7.922 1.00 93.44 105 LYS A C 1
ATOM 827 O O . LYS A 1 105 ? -17.714 -0.073 -7.392 1.00 93.44 105 LYS A O 1
ATOM 832 N N . SER A 1 106 ? -19.406 -1.080 -8.477 1.00 93.75 106 SER A N 1
ATOM 833 C CA . SER A 1 106 ? -18.689 -2.333 -8.692 1.00 93.75 106 SER A CA 1
ATOM 834 C C . SER A 1 106 ? -17.692 -2.174 -9.841 1.00 93.75 106 SER A C 1
ATOM 836 O O . SER A 1 106 ? -18.022 -1.618 -10.887 1.00 93.75 106 SER A O 1
ATOM 838 N N . THR A 1 107 ? -16.478 -2.670 -9.648 1.00 91.81 107 THR A N 1
ATOM 839 C CA . THR A 1 107 ? -15.473 -2.853 -10.699 1.00 91.81 107 THR A CA 1
ATOM 840 C C . THR A 1 107 ? -14.865 -4.242 -10.559 1.00 91.81 107 THR A C 1
ATOM 842 O O . THR A 1 107 ? -15.094 -4.921 -9.559 1.00 91.81 107 THR A O 1
ATOM 845 N N . ASN A 1 108 ? -14.099 -4.673 -11.551 1.00 92.62 108 ASN A N 1
ATOM 846 C CA . ASN A 1 108 ? -13.467 -5.983 -11.537 1.00 92.62 108 ASN A CA 1
ATOM 847 C C . ASN A 1 108 ? -11.965 -5.841 -11.296 1.00 92.62 108 ASN A C 1
ATOM 849 O O . ASN A 1 108 ? -11.297 -5.020 -11.930 1.00 92.62 108 ASN A O 1
ATOM 853 N N . ILE A 1 109 ? -11.444 -6.657 -10.384 1.00 94.75 109 ILE A N 1
ATOM 854 C CA . ILE A 1 109 ? -10.012 -6.892 -10.240 1.00 94.75 109 ILE A CA 1
ATOM 855 C C . ILE A 1 109 ? -9.646 -8.130 -11.050 1.00 94.75 109 ILE A C 1
ATOM 857 O O . ILE A 1 109 ? -10.323 -9.157 -11.011 1.00 94.75 109 ILE A O 1
ATOM 861 N N . LYS A 1 110 ? -8.577 -8.005 -11.822 1.00 94.62 110 LYS A N 1
ATOM 862 C CA . LYS A 1 110 ? -8.156 -9.012 -12.774 1.00 94.62 110 LYS A CA 1
ATOM 863 C C . LYS A 1 110 ? -7.692 -10.275 -12.063 1.00 94.62 110 LYS A C 1
ATOM 8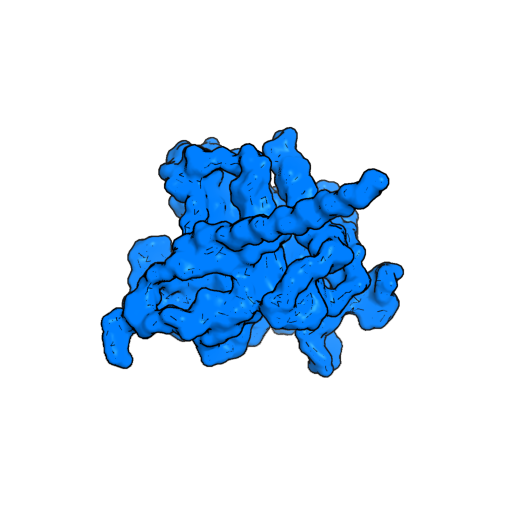65 O O . LYS A 1 110 ? -6.928 -10.204 -11.089 1.00 94.62 110 LYS A O 1
ATOM 870 N N . SER A 1 111 ? -8.122 -11.415 -12.589 1.00 93.25 111 SER A N 1
ATOM 871 C CA . SER A 1 111 ? -7.722 -12.715 -12.065 1.00 93.25 111 SER A CA 1
ATOM 872 C C . SER A 1 111 ? -6.200 -12.868 -12.015 1.00 93.25 111 SER A C 1
ATOM 874 O O . SER A 1 111 ? -5.476 -12.361 -12.875 1.00 93.25 111 SER A O 1
ATOM 876 N N . LEU A 1 112 ? -5.708 -13.576 -10.998 1.00 94.00 112 LEU A N 1
ATOM 877 C CA . LEU A 1 112 ? -4.285 -13.791 -10.703 1.00 94.00 112 LEU A CA 1
ATOM 878 C C . LEU A 1 112 ? -3.520 -12.573 -10.165 1.00 94.00 112 LEU A C 1
ATOM 880 O O . LEU A 1 112 ? -2.354 -12.751 -9.810 1.00 94.00 112 LEU A O 1
ATOM 884 N N . SER A 1 113 ? -4.116 -11.381 -10.064 1.00 97.56 113 SER A N 1
ATOM 885 C CA . SER A 1 113 ? -3.513 -10.258 -9.322 1.00 97.56 113 SER A CA 1
ATOM 886 C C . SER A 1 113 ? -3.262 -10.625 -7.851 1.00 97.56 113 SER A C 1
ATOM 888 O O . SER A 1 113 ? -3.813 -11.610 -7.360 1.00 97.56 113 SER A O 1
ATOM 890 N N . LEU A 1 114 ? -2.429 -9.869 -7.122 1.00 98.50 114 LEU A N 1
ATOM 891 C CA . LEU A 1 114 ? -2.167 -10.192 -5.710 1.00 98.50 114 LEU A CA 1
ATOM 892 C C . LEU A 1 114 ? -3.454 -10.138 -4.877 1.00 98.50 114 LEU A C 1
ATOM 894 O O . LEU A 1 114 ? -3.723 -11.070 -4.127 1.00 98.50 114 LEU A O 1
ATOM 898 N N . SER A 1 115 ? -4.270 -9.095 -5.041 1.00 98.19 115 SER A N 1
ATOM 899 C CA . SER A 1 115 ? -5.574 -8.988 -4.375 1.00 98.19 115 SER A CA 1
ATOM 900 C C . SER A 1 115 ? -6.483 -10.182 -4.679 1.00 98.19 115 SER A C 1
ATOM 902 O O . SER A 1 115 ? -7.009 -10.783 -3.745 1.00 98.19 115 SER A O 1
ATOM 904 N N . ASP A 1 116 ? -6.627 -10.560 -5.952 1.00 97.62 116 ASP A N 1
ATOM 905 C CA . ASP A 1 116 ? -7.445 -11.702 -6.371 1.00 97.62 116 ASP A CA 1
ATOM 906 C C . ASP A 1 116 ? -6.926 -13.016 -5.774 1.00 97.62 116 ASP A C 1
ATOM 908 O O . ASP A 1 116 ? -7.685 -13.757 -5.156 1.00 97.62 116 ASP A O 1
ATOM 912 N N . ARG A 1 117 ? -5.614 -13.270 -5.856 1.00 97.31 117 ARG A N 1
ATOM 913 C CA . ARG A 1 117 ? -4.995 -14.469 -5.272 1.00 97.31 117 ARG A CA 1
ATOM 914 C C . ARG A 1 117 ? -5.239 -14.567 -3.776 1.00 97.31 117 ARG A C 1
ATOM 916 O O . ARG A 1 117 ? -5.597 -15.637 -3.304 1.00 97.31 117 ARG A O 1
ATOM 923 N N . LEU A 1 118 ? -5.062 -13.475 -3.034 1.00 98.00 118 LEU A N 1
ATOM 924 C CA . LEU A 1 118 ? -5.289 -13.465 -1.588 1.00 98.00 118 LEU A CA 1
ATOM 925 C C . LEU A 1 118 ? -6.765 -13.714 -1.257 1.00 98.00 118 LEU A C 1
ATOM 927 O O . LEU A 1 118 ? -7.055 -14.543 -0.397 1.00 98.00 118 LEU A O 1
ATOM 931 N N . ILE A 1 119 ? -7.684 -13.071 -1.981 1.00 96.31 119 ILE A N 1
ATOM 932 C CA . ILE A 1 119 ? -9.132 -13.262 -1.827 1.00 96.31 119 ILE A CA 1
ATOM 933 C C . ILE A 1 119 ? -9.539 -14.717 -2.087 1.00 96.31 119 ILE A C 1
ATOM 935 O O . ILE A 1 119 ? -10.288 -15.295 -1.302 1.00 96.31 119 ILE A O 1
ATOM 939 N N . GLN A 1 120 ? -9.042 -15.311 -3.172 1.00 95.12 120 GLN A N 1
ATOM 940 C CA . GLN A 1 120 ? -9.415 -16.659 -3.611 1.00 95.12 120 GLN A CA 1
ATOM 941 C C . GLN A 1 120 ? -8.629 -17.768 -2.897 1.00 95.12 120 GLN A C 1
ATOM 943 O O . GLN A 1 120 ? -8.918 -18.948 -3.085 1.00 95.12 120 GLN A O 1
ATOM 948 N N . SER A 1 121 ? -7.634 -17.416 -2.079 1.00 94.94 121 SER A N 1
ATOM 949 C CA . SER A 1 121 ? -6.735 -18.390 -1.454 1.00 94.94 121 SER A CA 1
ATOM 950 C C . SER A 1 121 ? -7.391 -19.271 -0.388 1.00 94.94 121 SER A C 1
ATOM 952 O O . SER A 1 121 ? -6.904 -20.362 -0.107 1.00 94.94 121 SER A O 1
ATOM 954 N N . GLY A 1 122 ? -8.467 -18.790 0.241 1.00 94.25 122 GLY A N 1
ATOM 955 C CA . GLY A 1 122 ? -9.068 -19.438 1.409 1.00 94.25 122 GLY A CA 1
ATOM 956 C C . GLY A 1 122 ? -8.273 -19.274 2.713 1.00 94.25 122 GLY A C 1
ATOM 957 O O . GLY A 1 122 ? -8.698 -19.811 3.731 1.00 94.25 122 GLY A O 1
ATOM 958 N N . HIS A 1 123 ? -7.158 -18.529 2.717 1.00 95.94 123 HIS A N 1
ATOM 959 C CA . HIS A 1 123 ? -6.359 -18.286 3.928 1.00 95.94 123 HIS A CA 1
ATOM 960 C C . HIS A 1 123 ? -6.917 -17.166 4.822 1.00 95.94 123 HIS A C 1
ATOM 962 O O . HIS A 1 123 ? -6.615 -17.131 6.011 1.00 95.94 123 HIS A O 1
ATOM 968 N N . PHE A 1 124 ? -7.740 -16.265 4.276 1.00 96.94 124 PHE A N 1
ATOM 969 C CA . PHE A 1 124 ? -8.398 -15.204 5.043 1.00 96.94 124 PHE A CA 1
ATOM 970 C C . PHE A 1 124 ? -9.838 -15.577 5.379 1.00 96.94 124 PHE A C 1
ATOM 972 O O . PHE A 1 124 ? -10.629 -15.919 4.498 1.00 96.94 124 PHE A O 1
ATOM 979 N N . ASN A 1 125 ? -10.194 -15.457 6.656 1.00 96.19 125 ASN A N 1
ATOM 980 C CA . ASN A 1 125 ? -11.542 -15.705 7.135 1.00 96.19 125 ASN A CA 1
ATOM 981 C C . ASN A 1 125 ? -12.365 -14.406 7.102 1.00 96.19 125 ASN A C 1
ATOM 983 O O . ASN A 1 125 ? -12.089 -13.443 7.814 1.00 96.19 125 ASN A O 1
ATOM 987 N N . SER A 1 126 ? -13.438 -14.381 6.309 1.00 96.88 126 SER A N 1
ATOM 988 C CA . SER A 1 126 ? -14.290 -13.192 6.169 1.00 96.88 126 SER A CA 1
ATOM 989 C C . SER A 1 126 ? -14.987 -12.755 7.466 1.00 96.88 126 SER A C 1
ATOM 991 O O . SER A 1 126 ? -15.498 -11.638 7.524 1.00 96.88 126 SER A O 1
ATOM 993 N N . TYR A 1 127 ? -15.040 -13.615 8.490 1.00 98.00 127 TYR A N 1
ATOM 994 C CA . TYR A 1 127 ? -15.638 -13.295 9.791 1.00 98.00 127 TYR A CA 1
ATOM 995 C C . TYR A 1 127 ? -14.707 -12.523 10.737 1.00 98.00 127 TYR A C 1
ATOM 997 O O . TYR A 1 127 ? -15.204 -11.931 11.695 1.00 98.00 127 TYR A O 1
ATOM 1005 N N . ASP A 1 128 ? -13.396 -12.508 10.478 1.00 98.44 128 ASP A N 1
ATOM 1006 C CA . ASP A 1 128 ? -12.390 -11.856 11.334 1.00 98.44 128 ASP A CA 1
ATOM 1007 C C . ASP A 1 128 ? -11.338 -11.036 10.562 1.00 98.44 128 ASP A C 1
ATOM 1009 O O . ASP A 1 128 ? -10.487 -10.381 11.167 1.00 98.44 128 ASP A O 1
ATOM 1013 N N . THR A 1 129 ? -11.401 -11.026 9.230 1.00 98.75 129 THR A N 1
ATOM 1014 C CA . THR A 1 129 ? -10.471 -10.279 8.385 1.00 98.75 129 THR A CA 1
ATOM 1015 C C . THR A 1 129 ? -11.124 -9.025 7.818 1.00 98.75 129 THR A C 1
ATOM 1017 O O . THR A 1 129 ? -12.063 -9.103 7.028 1.00 98.75 129 THR A O 1
ATOM 1020 N N . PHE A 1 130 ? -10.582 -7.854 8.145 1.00 98.81 130 PHE A N 1
ATOM 1021 C CA . PHE A 1 130 ? -10.847 -6.635 7.388 1.00 98.81 130 PHE A CA 1
ATOM 1022 C C . PHE A 1 130 ? -9.941 -6.599 6.152 1.00 98.81 130 PHE A C 1
ATOM 1024 O O . PHE A 1 130 ? -8.725 -6.537 6.291 1.00 98.81 130 PHE A O 1
ATOM 1031 N N . PHE A 1 131 ? -10.511 -6.628 4.944 1.00 98.75 131 PHE A N 1
ATOM 1032 C CA . PHE A 1 131 ? -9.749 -6.667 3.688 1.00 98.75 131 PHE A CA 1
ATOM 1033 C C . PHE A 1 131 ? -10.124 -5.487 2.791 1.00 98.75 131 PHE A C 1
ATOM 1035 O O . PHE A 1 131 ? -11.279 -5.357 2.374 1.00 98.75 131 PHE A O 1
ATOM 1042 N N . SER A 1 132 ? -9.149 -4.641 2.458 1.00 98.75 132 SER A N 1
ATOM 1043 C CA . SER A 1 132 ? -9.354 -3.422 1.673 1.00 98.75 132 SER A CA 1
ATOM 1044 C C . SER A 1 132 ? -8.379 -3.290 0.503 1.00 98.75 132 SER A C 1
ATOM 1046 O O . SER A 1 132 ? -7.234 -3.737 0.557 1.00 98.75 132 SER A O 1
ATOM 1048 N N . ILE A 1 133 ? -8.847 -2.657 -0.575 1.00 98.62 133 ILE A N 1
ATOM 1049 C CA . ILE A 1 133 ? -8.057 -2.398 -1.784 1.00 98.62 133 ILE A CA 1
ATOM 1050 C C . ILE A 1 133 ? -8.192 -0.916 -2.130 1.00 98.62 133 ILE A C 1
ATOM 1052 O O . ILE A 1 133 ? -9.282 -0.426 -2.416 1.00 98.62 133 ILE A O 1
ATOM 1056 N N . VAL A 1 134 ? -7.084 -0.190 -2.120 1.00 97.94 134 VAL A N 1
ATOM 1057 C CA . VAL A 1 134 ? -6.993 1.226 -2.470 1.00 97.94 134 VAL A CA 1
ATOM 1058 C C . VAL A 1 134 ? -6.564 1.331 -3.926 1.00 97.94 134 VAL A C 1
ATOM 1060 O O . VAL A 1 134 ? -5.382 1.213 -4.257 1.00 97.94 134 VAL A O 1
ATOM 1063 N N . LEU A 1 135 ? -7.539 1.559 -4.806 1.00 95.88 135 LEU A N 1
ATOM 1064 C CA . LEU A 1 135 ? -7.297 1.615 -6.247 1.00 95.88 135 LEU A CA 1
ATOM 1065 C C . LEU A 1 135 ? -6.618 2.924 -6.646 1.00 95.88 135 LEU A C 1
ATOM 1067 O O . LEU A 1 135 ? -5.853 2.965 -7.603 1.00 95.88 135 LEU A O 1
ATOM 1071 N N . ASN A 1 136 ? -6.864 3.998 -5.901 1.00 94.38 136 ASN A N 1
ATOM 1072 C CA . ASN A 1 136 ? -6.153 5.257 -6.053 1.00 94.38 136 ASN A CA 1
ATOM 1073 C C . ASN A 1 136 ? -6.078 5.943 -4.693 1.00 94.38 136 ASN A C 1
ATOM 1075 O O . ASN A 1 136 ? -7.106 6.305 -4.122 1.00 94.38 136 ASN A O 1
ATOM 1079 N N . SER A 1 137 ? -4.868 6.121 -4.171 1.00 94.06 137 SER A N 1
ATOM 1080 C CA . SER A 1 137 ? -4.650 6.846 -2.918 1.00 94.06 137 SER A CA 1
ATOM 1081 C C . SER A 1 137 ? -4.550 8.356 -3.118 1.00 94.06 137 SER A C 1
ATOM 1083 O O . SER A 1 137 ? -4.709 9.121 -2.168 1.00 94.06 137 SER A O 1
ATOM 1085 N N . ASN A 1 138 ? -4.271 8.788 -4.352 1.00 90.94 138 ASN A N 1
ATOM 1086 C CA . ASN A 1 138 ? -3.831 10.133 -4.701 1.00 90.94 138 ASN A CA 1
ATOM 1087 C C . ASN A 1 138 ? -2.603 10.603 -3.877 1.00 90.94 138 ASN A C 1
ATOM 1089 O O . ASN A 1 138 ? -2.343 11.801 -3.741 1.00 90.94 138 ASN A O 1
ATOM 1093 N N . PHE A 1 139 ? -1.813 9.654 -3.360 1.00 92.38 139 PHE A N 1
ATOM 1094 C CA . PHE A 1 139 ? -0.506 9.874 -2.736 1.00 92.38 139 PHE A CA 1
ATOM 1095 C C . PHE A 1 139 ? 0.574 10.041 -3.820 1.00 92.38 139 PHE A C 1
ATOM 1097 O O . PHE A 1 139 ? 1.436 9.191 -4.055 1.00 92.38 139 PHE A O 1
ATOM 1104 N N . ASN A 1 140 ? 0.481 11.143 -4.560 1.00 90.38 140 ASN A N 1
ATOM 1105 C CA . ASN A 1 140 ? 1.260 11.344 -5.780 1.00 90.38 140 ASN A CA 1
ATOM 1106 C C . ASN A 1 140 ? 2.683 11.830 -5.482 1.00 90.38 140 ASN A C 1
ATOM 1108 O O . ASN A 1 140 ? 2.918 12.535 -4.501 1.00 90.38 140 ASN A O 1
ATOM 1112 N N . TRP A 1 141 ? 3.629 11.522 -6.373 1.00 89.50 141 TRP A N 1
ATOM 1113 C CA . TRP A 1 141 ? 5.027 11.947 -6.261 1.00 89.50 141 TRP A CA 1
ATOM 1114 C C . TRP A 1 141 ? 5.159 13.456 -6.028 1.00 89.50 141 TRP A C 1
ATOM 1116 O O . TRP A 1 141 ? 5.836 13.870 -5.087 1.00 89.50 141 TRP A O 1
ATOM 1126 N N . GLY A 1 142 ? 4.472 14.252 -6.857 1.00 88.44 142 GLY A N 1
ATOM 1127 C CA . GLY A 1 142 ? 4.512 15.718 -6.840 1.00 88.44 142 GLY A CA 1
ATOM 1128 C C . GLY A 1 142 ? 3.622 16.384 -5.788 1.00 88.44 142 GLY A C 1
ATOM 1129 O O . GLY A 1 142 ? 3.531 17.608 -5.774 1.00 88.44 142 GLY A O 1
ATOM 1130 N N . ALA A 1 143 ? 2.943 15.619 -4.926 1.00 89.88 143 ALA A N 1
ATOM 1131 C CA . ALA A 1 143 ? 2.238 16.208 -3.792 1.00 89.88 143 ALA A CA 1
ATOM 1132 C C . ALA A 1 143 ? 3.244 16.834 -2.810 1.00 89.88 143 ALA A C 1
ATOM 1134 O O . ALA A 1 143 ? 4.371 16.353 -2.665 1.00 89.88 143 ALA A O 1
ATOM 1135 N N . THR A 1 144 ? 2.842 17.909 -2.133 1.00 92.81 144 THR A N 1
ATOM 1136 C CA . THR A 1 144 ? 3.664 18.522 -1.082 1.00 92.81 144 THR A CA 1
ATOM 1137 C C . THR A 1 144 ? 3.818 17.568 0.100 1.00 92.81 144 THR A C 1
ATOM 1139 O O . THR A 1 144 ? 2.947 16.727 0.334 1.00 92.81 144 THR A O 1
ATOM 1142 N N . GLN A 1 145 ? 4.889 17.732 0.877 1.00 93.88 145 GLN A N 1
ATOM 1143 C CA . GLN A 1 145 ? 5.125 16.934 2.081 1.00 93.88 145 GLN A CA 1
ATOM 1144 C C . GLN A 1 145 ? 3.915 16.967 3.034 1.00 93.88 145 GLN A C 1
ATOM 1146 O O . GLN A 1 145 ? 3.387 15.918 3.383 1.00 93.88 145 GLN A O 1
ATOM 1151 N N . SER A 1 146 ? 3.376 18.155 3.331 1.00 94.88 146 SER A N 1
ATOM 1152 C CA . SER A 1 146 ? 2.183 18.289 4.184 1.00 94.88 146 SER A CA 1
ATOM 1153 C C . SER A 1 146 ? 0.948 17.563 3.628 1.00 94.88 146 SER A C 1
ATOM 1155 O O . SER A 1 146 ? 0.175 16.978 4.382 1.00 94.88 146 SER A O 1
ATOM 1157 N N . ALA A 1 147 ? 0.736 17.559 2.306 1.00 93.75 147 ALA A N 1
ATOM 1158 C CA . ALA A 1 147 ? -0.384 16.821 1.717 1.00 93.75 147 ALA A CA 1
ATOM 1159 C C . ALA A 1 147 ? -0.213 15.300 1.854 1.00 93.75 147 ALA A C 1
ATOM 1161 O O . ALA A 1 147 ? -1.205 14.584 1.976 1.00 93.75 147 ALA A O 1
ATOM 1162 N N . LYS A 1 148 ? 1.032 14.819 1.826 1.00 94.62 148 LYS A N 1
ATOM 1163 C CA . LYS A 1 148 ? 1.382 13.409 2.007 1.00 94.62 148 LYS A CA 1
ATOM 1164 C C . LYS A 1 148 ? 1.255 12.963 3.458 1.00 94.62 148 LYS A C 1
ATOM 1166 O O . LYS A 1 148 ? 0.686 11.905 3.682 1.00 94.62 148 LYS A O 1
ATOM 1171 N N . GLU A 1 149 ? 1.704 13.777 4.410 1.00 96.44 149 GLU A N 1
ATOM 1172 C CA . GLU A 1 149 ? 1.524 13.543 5.852 1.00 96.44 149 GLU A CA 1
ATOM 1173 C C . GLU A 1 149 ? 0.036 13.427 6.206 1.00 96.44 149 GLU A C 1
ATOM 1175 O O . GLU A 1 149 ? -0.382 12.449 6.809 1.00 96.44 149 GLU A O 1
ATOM 1180 N N . LYS A 1 150 ? -0.800 14.347 5.712 1.00 97.19 150 LYS A N 1
ATOM 1181 C CA . LYS A 1 150 ? -2.258 14.270 5.907 1.00 97.19 150 LYS A CA 1
ATOM 1182 C C . LYS A 1 150 ? -2.889 13.029 5.280 1.00 97.19 150 LYS A C 1
ATOM 1184 O O . LYS A 1 150 ? -3.829 12.469 5.828 1.00 97.19 150 LYS A O 1
ATOM 1189 N N . ALA A 1 151 ? -2.422 12.628 4.095 1.00 95.88 151 ALA A N 1
ATOM 1190 C CA . ALA A 1 151 ? -2.913 11.420 3.439 1.00 95.88 151 ALA A CA 1
ATOM 1191 C C . ALA A 1 151 ? -2.540 10.165 4.237 1.00 95.88 151 ALA A C 1
ATOM 1193 O O . ALA A 1 151 ? -3.392 9.308 4.434 1.00 95.88 151 ALA A O 1
ATOM 1194 N N . GLU A 1 152 ? -1.296 10.074 4.702 1.00 98.12 152 GLU A N 1
ATOM 1195 C CA . GLU A 1 152 ? -0.828 9.007 5.588 1.00 98.12 152 GLU A CA 1
ATOM 1196 C C . GLU A 1 152 ? -1.663 8.922 6.869 1.00 98.12 152 GLU A C 1
ATOM 1198 O O . GLU A 1 152 ? -2.133 7.832 7.193 1.00 98.12 152 GLU A O 1
ATOM 1203 N N . GLU A 1 153 ? -1.899 10.049 7.544 1.00 98.56 153 GLU A N 1
ATOM 1204 C CA . GLU A 1 153 ? -2.707 10.093 8.767 1.00 98.56 153 GLU A CA 1
ATOM 1205 C C . GLU A 1 153 ? -4.137 9.616 8.491 1.00 98.56 153 GLU A C 1
ATOM 1207 O O . GLU A 1 153 ? -4.604 8.671 9.123 1.00 98.56 153 GLU A O 1
ATOM 1212 N N . ALA A 1 154 ? -4.788 10.148 7.448 1.00 98.44 154 ALA A N 1
ATOM 1213 C CA . ALA A 1 154 ? -6.154 9.766 7.095 1.00 98.44 154 ALA A CA 1
ATOM 1214 C C . ALA A 1 154 ? -6.285 8.279 6.727 1.00 98.44 154 ALA A C 1
ATOM 1216 O O . ALA A 1 154 ? -7.254 7.630 7.119 1.00 98.44 154 ALA A O 1
ATOM 1217 N N . PHE A 1 155 ? -5.326 7.724 5.977 1.00 98.69 155 PHE A N 1
ATOM 1218 C CA . PHE A 1 155 ? -5.316 6.296 5.654 1.00 98.69 155 PHE A CA 1
ATOM 1219 C C . PHE A 1 155 ? -5.063 5.430 6.889 1.00 98.69 155 PHE A C 1
ATOM 1221 O O . PHE A 1 155 ? -5.680 4.371 7.017 1.00 98.69 155 PHE A O 1
ATOM 1228 N N . THR A 1 156 ? -4.181 5.869 7.788 1.00 98.81 156 THR A N 1
ATOM 1229 C CA . THR A 1 156 ? -3.871 5.145 9.023 1.00 98.81 156 THR A CA 1
ATOM 1230 C C . THR A 1 156 ? -5.072 5.153 9.964 1.00 98.81 156 THR A C 1
ATOM 1232 O O . THR A 1 156 ? -5.532 4.084 10.353 1.00 98.81 156 THR A O 1
ATOM 1235 N N . ASP A 1 157 ? -5.662 6.317 10.242 1.00 98.62 157 ASP A N 1
ATOM 1236 C CA . ASP A 1 157 ? -6.893 6.446 11.033 1.00 98.62 157 ASP A CA 1
ATOM 1237 C C . ASP A 1 157 ? -8.027 5.596 10.469 1.00 98.62 157 ASP A C 1
ATOM 1239 O O . ASP A 1 157 ? -8.691 4.850 11.195 1.00 98.62 157 ASP A O 1
ATOM 1243 N N . TRP A 1 158 ? -8.227 5.678 9.152 1.00 98.62 158 TRP A N 1
ATOM 1244 C CA . TRP A 1 158 ? -9.283 4.941 8.480 1.00 98.62 158 TRP A CA 1
ATOM 1245 C C . TRP A 1 158 ? -9.078 3.433 8.548 1.00 98.62 158 TRP A C 1
ATOM 1247 O O . TRP A 1 158 ? -10.054 2.703 8.696 1.00 98.62 158 TRP A O 1
ATOM 1257 N N . LEU A 1 159 ? -7.839 2.950 8.435 1.00 98.75 159 LEU A N 1
ATOM 1258 C CA . LEU A 1 159 ? -7.556 1.535 8.625 1.00 98.75 159 LEU A CA 1
ATOM 1259 C C . LEU A 1 159 ? -7.864 1.146 10.069 1.00 98.75 159 LEU A C 1
ATOM 1261 O O . LEU A 1 159 ? -8.681 0.259 10.294 1.00 98.75 159 LEU A O 1
ATOM 1265 N N . LEU A 1 160 ? -7.260 1.837 11.038 1.00 98.62 160 LEU A N 1
ATOM 1266 C CA . LEU A 1 160 ? -7.294 1.447 12.446 1.00 98.62 160 LEU A CA 1
ATOM 1267 C C . LEU A 1 160 ? -8.695 1.506 13.065 1.00 98.62 160 LEU A C 1
ATOM 1269 O O . LEU A 1 160 ? -8.977 0.711 13.954 1.00 98.62 160 LEU A O 1
ATOM 1273 N N . LYS A 1 161 ? -9.625 2.333 12.563 1.00 97.81 161 LYS A N 1
ATOM 1274 C CA . LYS A 1 161 ? -11.030 2.300 13.028 1.00 97.81 161 LYS A CA 1
ATOM 1275 C C . LYS A 1 161 ? -11.775 0.995 12.719 1.00 97.81 161 LYS A C 1
ATOM 1277 O O . LYS A 1 161 ? -12.888 0.808 13.204 1.00 97.81 161 LYS A O 1
ATOM 1282 N N . HIS A 1 162 ? -11.223 0.127 11.868 1.00 98.44 162 HIS A N 1
ATOM 1283 C CA . HIS A 1 162 ? -11.830 -1.154 11.503 1.00 98.44 162 HIS A CA 1
ATOM 1284 C C . HIS A 1 162 ? -11.383 -2.322 12.389 1.00 98.44 162 HIS A C 1
ATOM 1286 O O . HIS A 1 162 ? -11.823 -3.450 12.167 1.00 98.44 162 HIS A O 1
ATOM 1292 N N . GLY A 1 163 ? -10.571 -2.065 13.412 1.00 98.31 163 GLY A N 1
ATOM 1293 C CA . GLY A 1 163 ? -10.217 -3.045 14.427 1.00 98.31 163 GLY A CA 1
ATOM 1294 C C . GLY A 1 163 ? -10.064 -2.397 15.795 1.00 98.31 163 GLY A C 1
ATOM 1295 O O . GLY A 1 163 ? -10.066 -1.177 15.939 1.00 98.31 163 GLY A O 1
ATOM 1296 N N . GLU A 1 164 ? -9.924 -3.232 16.809 1.00 98.50 164 GLU A N 1
ATOM 1297 C CA . GLU A 1 164 ? -9.560 -2.794 18.148 1.00 98.50 164 GLU A CA 1
ATOM 1298 C C . GLU A 1 164 ? -8.191 -3.377 18.481 1.00 98.50 164 GLU A C 1
ATOM 1300 O O . GLU A 1 164 ? -7.980 -4.577 18.312 1.00 98.50 164 GLU A O 1
ATOM 1305 N N . SER A 1 165 ? -7.252 -2.555 18.948 1.00 97.94 165 SER A N 1
ATOM 1306 C CA . SER A 1 165 ? -5.849 -2.968 19.063 1.00 97.94 165 SER A CA 1
ATOM 1307 C C . SER A 1 165 ? -5.627 -4.183 19.970 1.00 97.94 165 SER A C 1
ATOM 1309 O O . SER A 1 165 ? -4.677 -4.925 19.767 1.00 97.94 165 SER A O 1
ATOM 1311 N N . GLN A 1 166 ? -6.501 -4.407 20.957 1.00 97.62 166 GLN A N 1
ATOM 1312 C CA . GLN A 1 166 ? -6.463 -5.586 21.830 1.00 97.62 166 GLN A CA 1
ATOM 1313 C C . GLN A 1 166 ? -6.945 -6.889 21.167 1.00 97.62 166 GLN A C 1
ATOM 1315 O O . GLN A 1 166 ? -6.656 -7.962 21.689 1.00 97.62 166 GLN A O 1
ATOM 1320 N N . ASN A 1 167 ? -7.689 -6.801 20.060 1.00 98.12 167 ASN A N 1
ATOM 1321 C CA . ASN A 1 167 ? -8.230 -7.954 19.331 1.00 98.12 167 ASN A CA 1
ATOM 1322 C C . ASN A 1 167 ? -7.448 -8.240 18.044 1.00 98.12 167 ASN A C 1
ATOM 1324 O O . ASN A 1 167 ? -7.421 -9.380 17.587 1.00 98.12 167 ASN A O 1
ATOM 1328 N N . VAL A 1 168 ? -6.838 -7.210 17.448 1.00 98.69 168 VAL A N 1
ATOM 1329 C CA . VAL A 1 168 ? -6.082 -7.344 16.202 1.00 98.69 168 VAL A CA 1
ATOM 1330 C C . VAL A 1 168 ? -4.764 -8.063 16.468 1.00 98.69 168 VAL A C 1
ATOM 1332 O O . VAL A 1 168 ? -3.895 -7.580 17.188 1.00 98.69 168 VAL A O 1
ATOM 1335 N N . GLU A 1 169 ? -4.611 -9.211 15.822 1.00 98.38 169 GLU A N 1
ATOM 1336 C CA . GLU A 1 169 ? -3.444 -10.083 15.899 1.00 98.38 169 GLU A CA 1
ATOM 1337 C C . GLU A 1 169 ? -2.382 -9.694 14.862 1.00 98.38 169 GLU A C 1
ATOM 1339 O O . GLU A 1 169 ? -1.200 -9.956 15.072 1.00 98.38 169 GLU A O 1
ATOM 1344 N N . ARG A 1 170 ? -2.778 -9.067 13.742 1.00 98.50 170 ARG A N 1
ATOM 1345 C CA . ARG A 1 170 ? -1.848 -8.620 12.691 1.00 98.50 170 ARG A CA 1
ATOM 1346 C C . ARG A 1 170 ? -2.432 -7.592 11.727 1.00 98.50 170 ARG A C 1
ATOM 1348 O O . ARG A 1 170 ? -3.625 -7.596 11.413 1.00 98.50 170 ARG A O 1
ATOM 1355 N N . ILE A 1 171 ? -1.540 -6.774 11.174 1.00 98.94 171 ILE A N 1
ATOM 1356 C CA . ILE A 1 171 ? -1.820 -5.837 10.083 1.00 98.94 171 ILE A CA 1
ATOM 1357 C C . ILE A 1 171 ? -0.895 -6.154 8.906 1.00 98.94 171 ILE A C 1
ATOM 1359 O O . ILE A 1 171 ? 0.313 -6.272 9.076 1.00 98.94 171 ILE A O 1
ATOM 1363 N N . ILE A 1 172 ? -1.454 -6.258 7.705 1.00 98.94 172 ILE A N 1
ATOM 1364 C CA . ILE A 1 172 ? -0.743 -6.538 6.458 1.00 98.94 172 ILE A CA 1
ATOM 1365 C C . ILE A 1 172 ? -0.959 -5.357 5.506 1.00 98.94 172 ILE A C 1
ATOM 1367 O O . ILE A 1 172 ? -2.079 -5.084 5.068 1.00 98.94 172 ILE A O 1
ATOM 1371 N N . LEU A 1 173 ? 0.121 -4.653 5.180 1.00 98.94 173 LEU A N 1
ATOM 1372 C CA . LEU A 1 173 ? 0.134 -3.516 4.265 1.00 98.94 173 LEU A CA 1
ATOM 1373 C C . LEU A 1 173 ? 0.893 -3.899 3.001 1.00 98.94 173 LEU A C 1
ATOM 1375 O O . LEU A 1 173 ? 2.080 -4.200 3.042 1.00 98.94 173 LEU A O 1
ATOM 1379 N N . LEU A 1 174 ? 0.217 -3.874 1.860 1.00 98.94 174 LEU A N 1
ATOM 1380 C CA . LEU A 1 174 ? 0.801 -4.241 0.577 1.00 98.94 174 LEU A CA 1
ATOM 1381 C C . LEU A 1 174 ? 0.757 -3.034 -0.344 1.00 98.94 174 LEU A C 1
ATOM 1383 O O . LEU A 1 174 ? -0.288 -2.402 -0.483 1.00 98.94 174 LEU A O 1
ATOM 1387 N N . GLY A 1 175 ? 1.863 -2.698 -0.997 1.00 98.69 175 GLY A N 1
ATOM 1388 C CA . GLY A 1 175 ? 1.901 -1.501 -1.827 1.00 98.69 175 GLY A CA 1
ATOM 1389 C C . GLY A 1 175 ? 2.863 -1.595 -2.996 1.00 98.69 175 GLY A C 1
ATOM 1390 O O . GLY A 1 175 ? 3.928 -2.194 -2.900 1.00 98.69 175 GLY A O 1
ATOM 1391 N N . SER A 1 176 ? 2.491 -0.968 -4.112 1.00 97.62 176 SER A N 1
ATOM 1392 C CA . SER A 1 176 ? 3.343 -0.880 -5.305 1.00 97.62 176 SER A CA 1
ATOM 1393 C C . SER A 1 176 ? 3.739 0.560 -5.605 1.00 97.62 176 SER A C 1
ATOM 1395 O O . SER A 1 176 ? 2.921 1.468 -5.428 1.00 97.62 176 SER A O 1
ATOM 1397 N N . SER A 1 177 ? 4.965 0.805 -6.078 1.00 96.19 177 SER A N 1
ATOM 1398 C CA . SER A 1 177 ? 5.419 2.152 -6.464 1.00 96.19 177 SER A CA 1
ATOM 1399 C C . SER A 1 177 ? 5.151 3.184 -5.347 1.00 96.19 177 SER A C 1
ATOM 1401 O O . SER A 1 177 ? 5.535 2.980 -4.193 1.00 96.19 177 SER A O 1
ATOM 1403 N N . ARG A 1 178 ? 4.447 4.286 -5.636 1.00 95.31 178 ARG A N 1
ATOM 1404 C CA . ARG A 1 178 ? 4.002 5.274 -4.630 1.00 95.31 178 ARG A CA 1
ATOM 1405 C C . ARG A 1 178 ? 3.103 4.699 -3.531 1.00 95.31 178 ARG A C 1
ATOM 1407 O O . ARG A 1 178 ? 3.153 5.188 -2.406 1.00 95.31 178 ARG A O 1
ATOM 1414 N N . GLY A 1 179 ? 2.306 3.678 -3.836 1.00 97.81 179 GLY A N 1
ATOM 1415 C CA . GLY A 1 179 ? 1.500 2.958 -2.850 1.00 97.81 179 GLY A CA 1
ATOM 1416 C C . GLY A 1 179 ? 2.360 2.183 -1.853 1.00 97.81 179 GLY A C 1
ATOM 1417 O O . GLY A 1 179 ? 2.019 2.127 -0.679 1.00 97.81 179 GLY A O 1
ATOM 1418 N N . GLY A 1 180 ? 3.520 1.676 -2.285 1.00 98.56 180 GLY A N 1
ATOM 1419 C CA . GLY A 1 180 ? 4.517 1.060 -1.401 1.00 98.56 180 GLY A CA 1
ATOM 1420 C C . GLY A 1 180 ? 5.155 2.067 -0.442 1.00 98.56 180 GLY A C 1
ATOM 1421 O O . GLY A 1 180 ? 5.276 1.799 0.749 1.00 98.56 180 GLY A O 1
ATOM 1422 N N . ALA A 1 181 ? 5.471 3.273 -0.926 1.00 98.31 181 ALA A N 1
ATOM 1423 C CA . ALA A 1 181 ? 5.938 4.355 -0.057 1.00 98.31 181 ALA A CA 1
ATOM 1424 C C . ALA A 1 181 ? 4.873 4.768 0.978 1.00 98.31 181 ALA A C 1
ATOM 1426 O O . ALA A 1 181 ? 5.208 5.008 2.136 1.00 98.31 181 ALA A O 1
ATOM 1427 N N . LEU A 1 182 ? 3.591 4.806 0.590 1.00 98.75 182 LEU A N 1
ATOM 1428 C CA . LEU A 1 182 ? 2.493 5.039 1.533 1.00 98.75 182 LEU A CA 1
ATOM 1429 C C . LEU A 1 182 ? 2.368 3.897 2.556 1.00 98.75 182 LEU A C 1
ATOM 1431 O O . LEU A 1 182 ? 2.264 4.183 3.742 1.00 98.75 182 LEU A O 1
ATOM 1435 N N . ALA A 1 183 ? 2.440 2.631 2.134 1.00 98.88 183 ALA A N 1
ATOM 1436 C CA . ALA A 1 183 ? 2.387 1.475 3.036 1.00 98.88 183 ALA A CA 1
ATOM 1437 C C . ALA A 1 183 ? 3.503 1.511 4.097 1.00 98.88 183 ALA A C 1
ATOM 1439 O O . ALA A 1 183 ? 3.241 1.312 5.282 1.00 98.88 183 ALA A O 1
ATOM 1440 N N . MET A 1 184 ? 4.730 1.857 3.696 1.00 98.81 184 MET A N 1
ATOM 1441 C CA . MET A 1 184 ? 5.855 2.050 4.619 1.00 98.81 184 MET A CA 1
ATOM 1442 C C . MET A 1 184 ? 5.588 3.164 5.635 1.00 98.81 184 MET A C 1
ATOM 1444 O O . MET A 1 184 ? 5.797 2.980 6.833 1.00 98.81 184 MET A O 1
ATOM 1448 N N . ARG A 1 185 ? 5.077 4.307 5.177 1.00 98.75 185 ARG A N 1
ATOM 1449 C CA . ARG A 1 185 ? 4.729 5.437 6.045 1.00 98.75 185 ARG A CA 1
ATOM 1450 C C . ARG A 1 185 ? 3.604 5.110 7.024 1.00 98.75 185 ARG A C 1
ATOM 1452 O O . ARG A 1 185 ? 3.749 5.356 8.215 1.00 98.75 185 ARG A O 1
ATOM 1459 N N . MET A 1 186 ? 2.549 4.452 6.551 1.00 98.88 186 MET A N 1
ATOM 1460 C CA . MET A 1 186 ? 1.485 3.938 7.413 1.00 98.88 186 MET A CA 1
ATOM 1461 C C . MET A 1 186 ? 2.037 2.967 8.458 1.00 98.88 186 MET A C 1
ATOM 1463 O O . MET A 1 186 ? 1.665 3.059 9.620 1.00 98.88 186 MET A O 1
ATOM 1467 N N . SER A 1 187 ? 2.959 2.070 8.090 1.00 98.88 187 SER A N 1
ATOM 1468 C CA . SER A 1 187 ? 3.552 1.135 9.054 1.00 98.88 187 SER A CA 1
ATOM 1469 C C . SER A 1 187 ? 4.284 1.858 10.190 1.00 98.88 187 SER A C 1
ATOM 1471 O O . SER A 1 187 ? 4.081 1.526 11.354 1.00 98.88 187 SER A O 1
ATOM 1473 N N . GLN A 1 188 ? 5.065 2.897 9.879 1.00 98.75 188 GLN A N 1
ATOM 1474 C CA . GLN A 1 188 ? 5.749 3.715 10.881 1.00 98.75 188 GLN A CA 1
ATOM 1475 C C . GLN A 1 188 ? 4.738 4.426 11.790 1.00 98.75 188 GLN A C 1
ATOM 1477 O O . GLN A 1 188 ? 4.873 4.372 13.011 1.00 98.75 188 GLN A O 1
ATOM 1482 N N . ASN A 1 189 ? 3.706 5.032 11.199 1.00 98.69 189 ASN A N 1
ATOM 1483 C CA . ASN A 1 189 ? 2.649 5.738 11.919 1.00 98.69 189 ASN A CA 1
ATOM 1484 C C . ASN A 1 189 ? 1.891 4.796 12.876 1.00 98.69 189 ASN A C 1
ATOM 1486 O O . ASN A 1 189 ? 1.767 5.080 14.065 1.00 98.69 189 ASN A O 1
ATOM 1490 N N . ILE A 1 190 ? 1.501 3.601 12.417 1.00 98.81 190 ILE A N 1
ATOM 1491 C CA . ILE A 1 190 ? 0.894 2.556 13.261 1.00 98.81 190 ILE A CA 1
ATOM 1492 C C . ILE A 1 190 ? 1.808 2.207 14.441 1.00 98.81 190 ILE A C 1
ATOM 1494 O O . ILE A 1 190 ? 1.344 2.124 15.579 1.00 98.81 190 ILE A O 1
ATOM 1498 N N . LYS A 1 191 ? 3.115 2.046 14.198 1.00 98.50 191 LYS A N 1
ATOM 1499 C CA . LYS A 1 191 ? 4.087 1.717 15.249 1.00 98.50 191 LYS A CA 1
ATOM 1500 C C . LYS A 1 191 ? 4.299 2.839 16.271 1.00 98.50 191 LYS A C 1
ATOM 1502 O O . LYS A 1 191 ? 4.767 2.558 17.371 1.00 98.50 191 LYS A O 1
ATOM 1507 N N . GLN A 1 192 ? 3.928 4.078 15.953 1.00 98.12 192 GLN A N 1
ATOM 1508 C CA . GLN A 1 192 ? 3.963 5.219 16.877 1.00 98.12 192 GLN A CA 1
ATOM 1509 C C . GLN A 1 192 ? 2.694 5.344 17.734 1.00 98.12 192 GLN A C 1
ATOM 1511 O O . GLN A 1 192 ? 2.702 6.057 18.738 1.00 98.12 192 GLN A O 1
ATOM 1516 N N . ARG A 1 193 ? 1.600 4.667 17.370 1.00 98.06 193 ARG A N 1
ATOM 1517 C CA . ARG A 1 193 ? 0.298 4.829 18.026 1.00 98.06 193 ARG A CA 1
ATOM 1518 C C . ARG A 1 193 ? 0.156 3.936 19.250 1.00 98.06 193 ARG A C 1
ATOM 1520 O O . ARG A 1 193 ? 0.295 2.714 19.177 1.00 98.06 193 ARG A O 1
ATOM 1527 N N . THR A 1 194 ? -0.206 4.548 20.374 1.00 96.69 194 THR A N 1
ATOM 1528 C CA . THR A 1 194 ? -0.516 3.840 21.621 1.00 96.69 194 THR A CA 1
ATOM 1529 C C . THR A 1 194 ? -1.577 2.762 21.391 1.00 96.69 194 THR A C 1
ATOM 1531 O O . THR A 1 194 ? -2.612 3.021 20.781 1.00 96.69 194 THR A O 1
ATOM 1534 N N . GLY A 1 195 ? -1.310 1.550 21.880 1.00 96.56 195 GLY A N 1
ATOM 1535 C CA . GLY A 1 195 ? -2.177 0.380 21.715 1.00 96.56 195 GLY A CA 1
ATOM 1536 C C . GLY A 1 195 ? -1.853 -0.432 20.460 1.00 96.56 195 GLY A C 1
ATOM 1537 O O . GLY A 1 195 ? -1.870 -1.655 20.513 1.00 96.56 195 GLY A O 1
ATOM 1538 N N . TRP A 1 196 ? -1.467 0.226 19.367 1.00 98.44 196 TRP A N 1
ATOM 1539 C CA . TRP A 1 196 ? -1.154 -0.413 18.083 1.00 98.44 196 TRP A CA 1
ATOM 1540 C C . TRP A 1 196 ? 0.334 -0.712 17.889 1.00 98.44 196 TRP A C 1
ATOM 1542 O O . TRP A 1 196 ? 0.698 -1.585 17.105 1.00 98.44 196 TRP A O 1
ATOM 1552 N N . ASN A 1 197 ? 1.205 -0.036 18.635 1.00 97.75 197 ASN A N 1
ATOM 1553 C CA . ASN A 1 197 ? 2.660 -0.135 18.534 1.00 97.75 197 ASN A CA 1
ATOM 1554 C C . ASN A 1 197 ? 3.238 -1.553 18.723 1.00 97.75 197 ASN A C 1
ATOM 1556 O O . ASN A 1 197 ? 4.337 -1.844 18.241 1.00 97.75 197 ASN A O 1
ATOM 1560 N N . ASN A 1 198 ? 2.503 -2.440 19.397 1.00 97.31 198 ASN A N 1
ATOM 1561 C CA . ASN A 1 198 ? 2.886 -3.839 19.607 1.00 97.31 198 ASN A CA 1
ATOM 1562 C C . ASN A 1 198 ? 2.190 -4.821 18.655 1.00 97.31 198 ASN A C 1
ATOM 1564 O O . ASN A 1 198 ? 2.597 -5.977 18.599 1.00 97.31 198 ASN A O 1
ATOM 1568 N N . VAL A 1 199 ? 1.181 -4.385 17.896 1.00 98.38 199 VAL A N 1
ATOM 1569 C CA . VAL A 1 199 ? 0.523 -5.241 16.902 1.00 98.38 199 VAL A CA 1
ATOM 1570 C C . VAL A 1 199 ? 1.542 -5.570 15.801 1.00 98.38 199 VAL A C 1
ATOM 1572 O O . VAL A 1 199 ? 2.197 -4.648 15.291 1.00 98.38 199 VAL A O 1
ATOM 1575 N N . PRO A 1 200 ? 1.735 -6.848 15.431 1.00 98.38 200 PRO A N 1
ATOM 1576 C CA . PRO A 1 200 ? 2.558 -7.232 14.289 1.00 98.38 200 PRO A CA 1
ATOM 1577 C C . PRO A 1 200 ? 2.109 -6.517 13.012 1.00 98.38 200 PRO A C 1
ATOM 1579 O O . PRO A 1 200 ? 0.922 -6.485 12.683 1.00 98.38 200 PRO A O 1
ATOM 1582 N N . VAL A 1 201 ? 3.066 -5.919 12.300 1.00 98.81 201 VAL A N 1
ATOM 1583 C CA . VAL A 1 201 ? 2.816 -5.245 11.022 1.00 98.81 201 VAL A CA 1
ATOM 1584 C C . VAL A 1 201 ? 3.727 -5.874 9.982 1.00 98.81 201 VAL A C 1
ATOM 1586 O O . VAL A 1 201 ? 4.943 -5.865 10.154 1.00 98.81 201 VAL A O 1
ATOM 1589 N N . TYR A 1 202 ? 3.124 -6.378 8.914 1.00 98.88 202 TYR A N 1
ATOM 1590 C CA . TYR A 1 202 ? 3.791 -6.977 7.768 1.00 98.88 202 TYR A CA 1
ATOM 1591 C C . TYR A 1 202 ? 3.646 -6.040 6.571 1.00 98.88 202 TYR A C 1
ATOM 1593 O O . TYR A 1 202 ? 2.530 -5.642 6.232 1.00 98.88 202 TYR A O 1
ATOM 1601 N N . VAL A 1 203 ? 4.754 -5.672 5.930 1.00 98.94 203 VAL A N 1
ATOM 1602 C CA . VAL A 1 203 ? 4.766 -4.773 4.774 1.00 98.94 203 VAL A CA 1
ATOM 1603 C C . VAL A 1 203 ? 5.330 -5.479 3.542 1.00 98.94 203 VAL A C 1
ATOM 1605 O O . VAL A 1 203 ? 6.522 -5.753 3.462 1.00 98.94 203 VAL A O 1
ATOM 1608 N N . GLY A 1 204 ? 4.474 -5.750 2.559 1.00 98.88 204 GLY A N 1
ATOM 1609 C CA . GLY A 1 204 ? 4.866 -6.341 1.277 1.00 98.88 204 GLY A CA 1
ATOM 1610 C C . GLY A 1 204 ? 4.930 -5.285 0.178 1.00 98.88 204 GLY A C 1
ATOM 1611 O O . GLY A 1 204 ? 3.954 -4.580 -0.087 1.00 98.88 204 GLY A O 1
ATOM 1612 N N . LEU A 1 205 ? 6.074 -5.164 -0.482 1.00 98.88 205 LEU A N 1
ATOM 1613 C CA . LEU A 1 205 ? 6.353 -4.070 -1.404 1.00 98.88 205 LEU A CA 1
ATOM 1614 C C . LEU A 1 205 ? 6.669 -4.578 -2.807 1.00 98.88 205 LEU A C 1
ATOM 1616 O O . LEU A 1 205 ? 7.470 -5.492 -2.989 1.00 98.88 205 LEU A O 1
ATOM 1620 N N . LEU A 1 206 ? 6.074 -3.922 -3.801 1.00 98.38 206 LEU A N 1
ATOM 1621 C CA . LEU A 1 206 ? 6.368 -4.127 -5.214 1.00 98.38 206 LEU A CA 1
ATOM 1622 C C . LEU A 1 206 ? 6.967 -2.847 -5.797 1.00 98.38 206 LEU A C 1
ATOM 1624 O O . LEU A 1 206 ? 6.244 -1.906 -6.140 1.00 98.38 206 LEU A O 1
ATOM 1628 N N . ASP A 1 207 ? 8.290 -2.819 -5.879 1.00 97.75 207 ASP A N 1
ATOM 1629 C CA . ASP A 1 207 ? 9.088 -1.742 -6.452 1.00 97.75 207 ASP A CA 1
ATOM 1630 C C . ASP A 1 207 ? 8.686 -0.365 -5.899 1.00 97.75 207 ASP A C 1
ATOM 1632 O O . ASP A 1 207 ? 8.225 0.523 -6.616 1.00 97.75 207 ASP A O 1
ATOM 1636 N N . ALA A 1 208 ? 8.744 -0.222 -4.573 1.00 97.94 208 ALA A N 1
ATOM 1637 C CA . ALA A 1 208 ? 8.250 0.941 -3.848 1.00 97.94 208 ALA A CA 1
ATOM 1638 C C . ALA A 1 208 ? 9.117 2.183 -4.099 1.00 97.94 208 ALA A C 1
ATOM 1640 O O . ALA A 1 208 ? 10.338 2.135 -3.979 1.00 97.94 208 ALA A O 1
ATOM 1641 N N . VAL A 1 209 ? 8.473 3.317 -4.397 1.00 95.81 209 VAL A N 1
ATOM 1642 C CA . VAL A 1 209 ? 9.121 4.541 -4.907 1.00 95.81 209 VAL A CA 1
ATOM 1643 C C . VAL A 1 209 ? 8.938 5.700 -3.921 1.00 95.81 209 VAL A C 1
ATOM 1645 O O . VAL A 1 209 ? 7.899 6.371 -3.962 1.00 95.81 209 VAL A O 1
ATOM 1648 N N . PRO A 1 210 ? 9.906 5.972 -3.031 1.00 95.19 210 PRO A N 1
ATOM 1649 C CA . PRO A 1 210 ? 9.888 7.135 -2.150 1.00 95.19 210 PRO A CA 1
ATOM 1650 C C . PRO A 1 210 ? 10.385 8.400 -2.858 1.00 95.19 210 PRO A C 1
ATOM 1652 O O . PRO A 1 210 ? 11.245 8.355 -3.733 1.00 95.19 210 PRO A O 1
ATOM 1655 N N . ASN A 1 211 ? 9.851 9.555 -2.465 1.00 93.19 211 ASN A N 1
ATOM 1656 C CA . ASN A 1 211 ? 10.282 10.853 -2.968 1.00 93.19 211 ASN A CA 1
ATOM 1657 C C . ASN A 1 211 ? 11.539 11.317 -2.234 1.00 93.19 211 ASN A C 1
ATOM 1659 O O . ASN A 1 211 ? 11.457 11.908 -1.157 1.00 93.19 211 ASN A O 1
ATOM 1663 N N . LYS A 1 212 ? 12.689 11.095 -2.877 1.00 90.69 212 LYS A N 1
ATOM 1664 C CA . LYS A 1 212 ? 14.007 11.534 -2.407 1.00 90.69 212 LYS A CA 1
ATOM 1665 C C . LYS A 1 212 ? 14.067 13.030 -2.087 1.00 90.69 212 LYS A C 1
ATOM 1667 O O . LYS A 1 212 ? 14.673 13.410 -1.097 1.00 90.69 212 LYS A O 1
ATOM 1672 N N . GLY A 1 213 ? 13.444 13.883 -2.903 1.00 90.69 213 GLY A N 1
ATOM 1673 C CA . GLY A 1 213 ? 13.453 15.339 -2.703 1.00 90.69 213 GLY A CA 1
ATOM 1674 C C . GLY A 1 213 ? 12.612 15.817 -1.514 1.00 90.69 213 GLY A C 1
ATOM 1675 O O . GLY A 1 213 ? 12.558 17.012 -1.250 1.00 90.69 213 GLY A O 1
ATOM 1676 N N . GLN A 1 214 ? 11.916 14.903 -0.837 1.00 94.06 214 GLN A N 1
ATOM 1677 C CA . GLN A 1 214 ? 11.177 15.144 0.403 1.00 94.06 214 GLN A CA 1
ATOM 1678 C C . GLN A 1 214 ? 11.643 14.197 1.522 1.00 94.06 214 GLN A C 1
ATOM 1680 O O . GLN A 1 214 ? 10.892 13.962 2.466 1.00 94.06 214 GLN A O 1
ATOM 1685 N N . ASP A 1 215 ? 12.838 13.608 1.377 1.00 94.69 215 ASP A N 1
ATOM 1686 C CA . ASP A 1 215 ? 13.448 12.659 2.317 1.00 94.69 215 ASP A CA 1
ATOM 1687 C C . ASP A 1 215 ? 12.514 11.510 2.754 1.00 94.69 215 ASP A C 1
ATOM 1689 O O . ASP A 1 215 ? 12.533 11.026 3.891 1.00 94.69 215 ASP A O 1
ATOM 1693 N N . GLU A 1 216 ? 11.642 11.050 1.849 1.00 96.25 216 GLU A N 1
ATOM 1694 C CA . GLU A 1 216 ? 10.775 9.917 2.158 1.00 96.25 216 GLU A CA 1
ATOM 1695 C C . GLU A 1 216 ? 11.623 8.667 2.410 1.00 96.25 216 GLU A C 1
ATOM 1697 O O . GLU A 1 216 ? 12.536 8.360 1.642 1.00 96.25 216 GLU A O 1
ATOM 1702 N N . LEU A 1 217 ? 11.297 7.943 3.486 1.00 96.81 217 LEU A N 1
ATOM 1703 C CA . LEU A 1 217 ? 12.020 6.752 3.946 1.00 96.81 217 LEU A CA 1
ATOM 1704 C C . LEU A 1 217 ? 13.515 6.991 4.216 1.00 96.81 217 LEU A C 1
ATOM 1706 O O . LEU A 1 217 ? 14.296 6.047 4.183 1.00 96.81 217 LEU A O 1
ATOM 1710 N N . LYS A 1 218 ? 13.917 8.240 4.489 1.00 96.94 218 LYS A N 1
ATOM 1711 C CA . LYS A 1 218 ? 15.319 8.600 4.743 1.00 96.94 218 LYS A CA 1
ATOM 1712 C C . LYS A 1 218 ? 16.237 8.260 3.572 1.00 96.94 218 LYS A C 1
ATOM 1714 O O . LYS A 1 218 ? 17.286 7.652 3.758 1.00 96.94 218 LYS A O 1
ATOM 1719 N N . THR A 1 219 ? 15.799 8.624 2.366 1.00 94.75 219 THR A N 1
ATOM 1720 C CA . THR A 1 219 ? 16.522 8.392 1.103 1.00 94.75 219 THR A CA 1
ATOM 1721 C C . THR A 1 219 ? 17.313 9.610 0.621 1.00 94.75 219 THR A C 1
ATOM 1723 O O . THR A 1 219 ? 18.074 9.511 -0.348 1.00 94.75 219 THR A O 1
ATOM 1726 N N . GLU A 1 220 ? 17.162 10.779 1.254 1.00 92.69 220 GLU A N 1
ATOM 1727 C CA . GLU A 1 220 ? 17.957 11.950 0.895 1.00 92.69 220 GLU A CA 1
ATOM 1728 C C . GLU A 1 220 ? 19.430 11.746 1.283 1.00 92.69 220 GLU A C 1
ATOM 1730 O O . GLU A 1 220 ? 19.759 11.219 2.347 1.00 92.69 220 GLU A O 1
ATOM 1735 N N . GLY A 1 221 ? 20.340 12.123 0.379 1.00 89.88 221 GLY A N 1
ATOM 1736 C CA . GLY A 1 221 ? 21.787 11.990 0.584 1.00 89.88 221 GLY A CA 1
ATOM 1737 C C . GLY A 1 221 ? 22.322 10.553 0.650 1.00 89.88 221 GLY A C 1
ATOM 1738 O O . GLY A 1 221 ? 23.536 10.382 0.705 1.00 89.88 221 GLY A O 1
ATOM 1739 N N . GLN A 1 222 ? 21.456 9.538 0.609 1.00 93.75 222 GLN A N 1
ATOM 1740 C CA . GLN A 1 222 ? 21.859 8.136 0.647 1.00 93.75 222 GLN A CA 1
ATOM 1741 C C . GLN A 1 222 ? 22.472 7.679 -0.689 1.00 93.75 222 GLN A 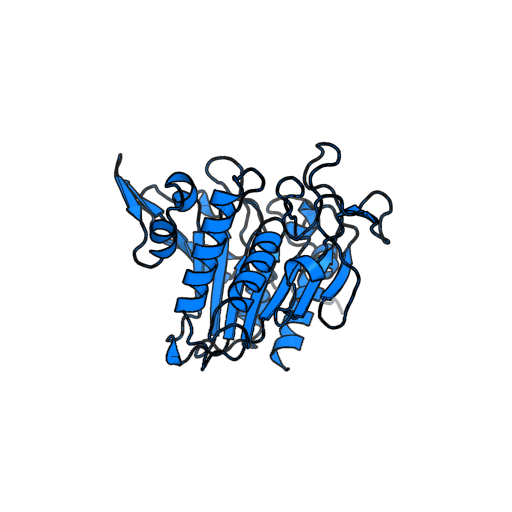C 1
ATOM 1743 O O . GLN A 1 222 ? 22.139 8.235 -1.751 1.00 93.75 222 GLN A O 1
ATOM 1748 N N . PRO A 1 223 ? 23.363 6.671 -0.658 1.00 94.44 223 PRO A N 1
ATOM 1749 C CA . PRO A 1 223 ? 23.917 6.062 -1.862 1.00 94.44 223 PRO A CA 1
ATOM 1750 C C . PRO A 1 223 ? 22.849 5.257 -2.630 1.00 94.44 223 PRO A C 1
ATOM 1752 O O . PRO A 1 223 ? 21.640 5.358 -2.403 1.00 94.44 223 PRO A O 1
ATOM 1755 N N . THR A 1 224 ? 23.287 4.506 -3.634 1.00 95.12 224 THR A N 1
ATOM 1756 C CA . THR A 1 224 ? 22.422 3.677 -4.480 1.00 95.12 224 THR A CA 1
ATOM 1757 C C . THR A 1 224 ? 22.813 2.214 -4.374 1.00 95.12 224 THR A C 1
ATOM 1759 O O . THR A 1 224 ? 24.005 1.916 -4.418 1.00 95.12 224 THR A O 1
ATOM 1762 N N . CYS A 1 225 ? 21.836 1.308 -4.394 1.00 95.69 225 CYS A N 1
ATOM 1763 C CA . CYS A 1 225 ? 22.088 -0.113 -4.628 1.00 95.69 225 CYS A CA 1
ATOM 1764 C C . CYS A 1 225 ? 21.866 -0.432 -6.106 1.00 95.69 225 CYS A C 1
ATOM 1766 O O . CYS A 1 225 ? 20.782 -0.192 -6.640 1.00 95.69 225 CYS A O 1
ATOM 1768 N N . THR A 1 226 ? 22.881 -0.981 -6.767 1.00 96.81 226 THR A N 1
ATOM 1769 C CA . THR A 1 226 ? 22.765 -1.442 -8.160 1.00 96.81 226 THR A CA 1
ATOM 1770 C C . THR A 1 226 ? 21.970 -2.744 -8.202 1.00 96.81 226 THR A C 1
ATOM 1772 O O . THR A 1 226 ? 22.180 -3.610 -7.353 1.00 96.81 226 THR A O 1
ATOM 1775 N N . ASN A 1 227 ? 21.079 -2.902 -9.183 1.00 97.62 227 ASN A N 1
ATOM 1776 C CA . ASN A 1 227 ? 20.378 -4.165 -9.382 1.00 97.62 227 ASN A CA 1
ATOM 1777 C C . ASN A 1 227 ? 21.387 -5.240 -9.849 1.00 97.62 227 ASN A C 1
ATOM 1779 O O . ASN A 1 227 ? 21.992 -5.085 -10.912 1.00 97.62 227 ASN A O 1
ATOM 1783 N N . PRO A 1 228 ? 21.574 -6.344 -9.101 1.00 97.69 228 PRO A N 1
ATOM 1784 C CA . PRO A 1 228 ? 22.538 -7.388 -9.446 1.00 97.69 228 PRO A CA 1
ATOM 1785 C C . PRO A 1 228 ? 22.159 -8.180 -10.706 1.00 97.69 228 PRO A C 1
ATOM 1787 O O . PRO A 1 228 ? 23.020 -8.830 -11.293 1.00 97.69 228 PRO A O 1
ATOM 1790 N N . LEU A 1 229 ? 20.893 -8.137 -11.128 1.00 97.69 229 LEU A N 1
ATOM 1791 C CA . LEU A 1 229 ? 20.410 -8.782 -12.350 1.00 97.69 229 LEU A CA 1
ATOM 1792 C C . LEU A 1 229 ? 20.532 -7.868 -13.577 1.00 97.69 229 LEU A C 1
ATOM 1794 O O . LEU A 1 229 ? 20.581 -8.363 -14.698 1.00 97.69 229 LEU A O 1
ATOM 1798 N N . ASN A 1 230 ? 20.620 -6.549 -13.372 1.00 96.12 230 ASN A N 1
ATOM 1799 C CA . ASN A 1 230 ? 20.756 -5.563 -14.439 1.00 96.12 230 ASN A CA 1
ATOM 1800 C C . ASN A 1 230 ? 21.538 -4.334 -13.962 1.00 96.12 230 ASN A C 1
ATOM 1802 O O . ASN A 1 230 ? 20.986 -3.420 -13.352 1.00 96.12 230 ASN A O 1
ATOM 1806 N N . GLY A 1 231 ? 22.827 -4.278 -14.308 1.00 95.19 231 GLY A N 1
ATOM 1807 C CA . GLY A 1 231 ? 23.730 -3.207 -13.873 1.00 95.19 231 GLY A CA 1
ATOM 1808 C C . GLY A 1 231 ? 23.386 -1.798 -14.375 1.00 95.19 231 GLY A C 1
ATOM 1809 O O . GLY A 1 231 ? 24.027 -0.840 -13.952 1.00 95.19 231 GLY A O 1
ATOM 1810 N N . SER A 1 232 ? 22.394 -1.649 -15.261 1.00 93.31 232 SER A N 1
ATOM 1811 C CA . SER A 1 232 ? 21.888 -0.336 -15.691 1.00 93.31 232 SER A CA 1
ATOM 1812 C C . SER A 1 232 ? 20.799 0.217 -14.765 1.00 93.31 232 SER A C 1
ATOM 1814 O O . SER A 1 232 ? 20.434 1.387 -14.881 1.00 93.31 232 SER A O 1
ATOM 1816 N N . TYR A 1 233 ? 20.254 -0.609 -13.869 1.00 95.06 233 TYR A N 1
ATOM 1817 C CA . TYR A 1 233 ? 19.205 -0.239 -12.924 1.00 95.06 233 TYR A CA 1
ATOM 1818 C C . TYR A 1 233 ? 19.770 -0.064 -11.518 1.00 95.06 233 TYR A C 1
ATOM 1820 O O . TYR A 1 233 ? 20.708 -0.748 -11.103 1.00 95.06 233 TYR A O 1
ATOM 1828 N N . TYR A 1 234 ? 19.174 0.855 -10.764 1.00 95.38 234 TYR A N 1
ATOM 1829 C CA . TYR A 1 234 ? 19.559 1.109 -9.384 1.00 95.38 234 TYR A CA 1
ATOM 1830 C C . TYR A 1 234 ? 18.380 1.597 -8.546 1.00 95.38 234 TYR A C 1
ATOM 1832 O O . TYR A 1 234 ? 17.496 2.308 -9.019 1.00 95.38 234 TYR A O 1
ATOM 1840 N N . SER A 1 235 ? 18.411 1.259 -7.266 1.00 96.25 235 SER A N 1
ATOM 1841 C CA . SER A 1 235 ? 17.526 1.818 -6.247 1.00 96.25 235 SER A CA 1
ATOM 1842 C C . SER A 1 235 ? 18.274 2.834 -5.392 1.00 96.25 235 SER A C 1
ATOM 1844 O O . SER A 1 235 ? 19.498 2.782 -5.271 1.00 96.25 235 SER A O 1
ATOM 1846 N N . ARG A 1 236 ? 17.546 3.768 -4.778 1.00 94.69 236 ARG A N 1
ATOM 1847 C CA . ARG A 1 236 ? 18.099 4.632 -3.724 1.00 94.69 236 ARG A CA 1
ATOM 1848 C C . ARG A 1 236 ? 18.139 3.852 -2.417 1.00 94.69 236 ARG A C 1
ATOM 1850 O O . ARG A 1 236 ? 17.149 3.218 -2.064 1.00 94.69 236 ARG A O 1
ATOM 1857 N N . GLU A 1 237 ? 19.250 3.902 -1.703 1.00 96.44 237 GLU A N 1
ATOM 1858 C CA . GLU A 1 237 ? 19.299 3.307 -0.374 1.00 96.44 237 GLU A CA 1
ATOM 1859 C C . GLU A 1 237 ? 18.406 4.110 0.584 1.00 96.44 237 GLU A C 1
ATOM 1861 O O . GLU A 1 237 ? 18.337 5.339 0.512 1.00 96.44 237 GLU A O 1
ATOM 1866 N N . ALA A 1 238 ? 17.662 3.409 1.432 1.00 97.50 238 ALA A N 1
ATOM 1867 C CA . ALA A 1 238 ? 16.823 3.983 2.469 1.00 97.50 238 ALA A CA 1
ATOM 1868 C C . ALA A 1 238 ? 17.433 3.675 3.834 1.00 97.50 238 ALA A C 1
ATOM 1870 O O . ALA A 1 238 ? 17.658 2.512 4.169 1.00 97.50 238 ALA A O 1
ATOM 1871 N N . ASN A 1 239 ? 17.631 4.699 4.664 1.00 97.00 239 ASN A N 1
ATOM 1872 C CA . ASN A 1 239 ? 18.057 4.489 6.043 1.00 97.00 239 ASN A CA 1
ATOM 1873 C C . ASN A 1 239 ? 16.847 4.093 6.908 1.00 97.00 239 ASN A C 1
ATOM 1875 O O . ASN A 1 239 ? 16.255 4.915 7.617 1.00 97.00 239 ASN A O 1
ATOM 1879 N N . LEU A 1 240 ? 16.454 2.818 6.818 1.00 97.44 240 LEU A N 1
ATOM 1880 C CA . LEU A 1 240 ? 15.277 2.297 7.515 1.00 97.44 240 LEU A CA 1
ATOM 1881 C C . LEU A 1 240 ? 15.443 2.291 9.043 1.00 97.44 240 LEU A C 1
ATOM 1883 O O . LEU A 1 240 ? 14.452 2.400 9.772 1.00 97.44 240 LEU A O 1
ATOM 1887 N N . ASP A 1 241 ? 16.678 2.238 9.542 1.00 95.94 241 ASP A N 1
ATOM 1888 C CA . ASP A 1 241 ? 16.951 2.369 10.971 1.00 95.94 241 ASP A CA 1
ATOM 1889 C C . ASP A 1 241 ? 16.641 3.762 11.495 1.00 95.94 241 ASP A C 1
ATOM 1891 O O . ASP A 1 241 ? 15.977 3.882 12.521 1.00 95.94 241 ASP A O 1
ATOM 1895 N N . SER A 1 242 ? 17.028 4.806 10.763 1.00 96.88 242 SER A N 1
ATOM 1896 C CA . SER A 1 242 ? 16.646 6.188 11.058 1.00 96.88 242 SER A CA 1
ATOM 1897 C C . SER A 1 242 ? 15.147 6.412 10.861 1.00 96.88 242 SER A C 1
ATOM 1899 O O . SER A 1 242 ? 14.503 7.056 11.688 1.00 96.88 242 SER A O 1
ATOM 1901 N N . PHE A 1 243 ? 14.565 5.840 9.800 1.00 97.94 243 PHE A N 1
ATOM 1902 C CA . PHE A 1 243 ? 13.137 5.960 9.521 1.00 97.94 243 PHE A CA 1
ATOM 1903 C C . PHE A 1 243 ? 12.291 5.379 10.661 1.00 97.94 243 PHE A C 1
ATOM 1905 O O . PHE A 1 243 ? 11.474 6.088 11.236 1.00 97.94 243 PHE A O 1
ATOM 1912 N N . PHE A 1 244 ? 12.504 4.125 11.059 1.00 98.00 244 PHE A N 1
ATOM 1913 C CA . PHE A 1 244 ? 11.740 3.540 12.166 1.00 98.00 244 PHE A CA 1
ATOM 1914 C C . PHE A 1 244 ? 12.300 3.885 13.556 1.00 98.00 244 PHE A C 1
ATOM 1916 O O . PHE A 1 244 ? 11.611 3.679 14.549 1.00 98.00 244 PHE A O 1
ATOM 1923 N N . GLY A 1 245 ? 13.526 4.396 13.669 1.00 96.06 245 GLY A N 1
ATOM 1924 C CA . GLY A 1 245 ? 14.156 4.739 14.944 1.00 96.06 245 GLY A CA 1
ATOM 1925 C C . GLY A 1 245 ? 14.154 3.569 15.932 1.00 96.06 245 GLY A C 1
ATOM 1926 O O . GLY A 1 245 ? 14.497 2.440 15.578 1.00 96.06 245 GLY A O 1
ATOM 1927 N N . SER A 1 246 ? 13.723 3.837 17.166 1.00 95.69 246 SER A N 1
ATOM 1928 C CA . SER A 1 246 ? 13.570 2.847 18.241 1.00 95.69 246 SER A CA 1
ATOM 1929 C C . SER A 1 246 ? 12.193 2.169 18.279 1.00 95.69 246 SER A C 1
ATOM 1931 O O . SER A 1 246 ? 11.850 1.553 19.286 1.00 95.69 246 SER A O 1
ATOM 1933 N N . LEU A 1 247 ? 11.360 2.340 17.247 1.00 97.50 247 LEU A N 1
ATOM 1934 C CA . LEU A 1 247 ? 10.051 1.690 17.183 1.00 97.50 247 LEU A CA 1
ATOM 1935 C C . LEU A 1 247 ? 10.207 0.175 17.019 1.00 97.50 247 LEU A C 1
ATOM 1937 O O . LEU A 1 247 ? 11.187 -0.301 16.439 1.00 97.50 247 LEU A O 1
ATOM 1941 N N . ASN A 1 248 ? 9.189 -0.573 17.451 1.00 95.69 248 ASN A N 1
ATOM 1942 C CA . ASN A 1 248 ? 9.061 -1.987 17.112 1.00 95.69 248 ASN A CA 1
ATOM 1943 C C . ASN A 1 248 ? 8.981 -2.123 15.592 1.00 95.69 248 ASN A C 1
ATOM 1945 O O . ASN A 1 248 ? 8.012 -1.673 14.974 1.00 95.69 248 ASN A O 1
ATOM 1949 N N . LYS A 1 249 ? 10.012 -2.713 14.992 1.00 97.44 249 LYS A N 1
ATOM 1950 C CA . LYS A 1 249 ? 10.142 -2.781 13.539 1.00 97.44 249 LYS A CA 1
ATOM 1951 C C . LYS A 1 249 ? 9.063 -3.7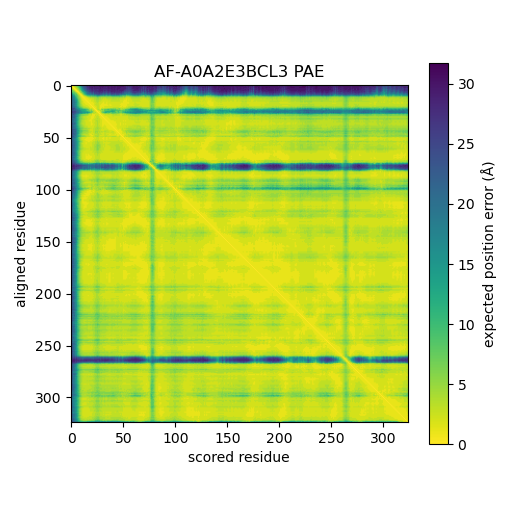02 12.944 1.00 97.44 249 LYS A C 1
ATOM 1953 O O . LYS A 1 249 ? 8.711 -4.699 13.579 1.00 97.44 249 LYS A O 1
ATOM 1958 N N . PRO A 1 250 ? 8.461 -3.344 11.797 1.00 98.12 250 PRO A N 1
ATOM 1959 C CA . PRO A 1 250 ? 7.609 -4.263 11.048 1.00 98.12 250 PRO A CA 1
ATOM 1960 C C . PRO A 1 250 ? 8.458 -5.320 10.331 1.00 98.12 250 PRO A C 1
ATOM 1962 O O . PRO A 1 250 ? 9.642 -5.093 10.111 1.00 98.12 250 PRO A O 1
ATOM 1965 N N . ASP A 1 251 ? 7.834 -6.409 9.894 1.00 98.56 251 ASP A N 1
ATOM 1966 C CA . ASP A 1 251 ? 8.448 -7.367 8.972 1.00 98.56 251 ASP A CA 1
ATOM 1967 C C . ASP A 1 251 ? 8.189 -6.918 7.533 1.00 98.56 251 ASP A C 1
ATOM 1969 O O . ASP A 1 251 ? 7.038 -6.756 7.122 1.00 98.56 251 ASP A O 1
ATOM 1973 N N . ILE A 1 252 ? 9.246 -6.709 6.756 1.00 98.88 252 ILE A N 1
ATOM 1974 C CA . ILE A 1 252 ? 9.170 -6.124 5.419 1.00 98.88 252 ILE A CA 1
ATOM 1975 C C . ILE A 1 252 ? 9.759 -7.085 4.394 1.00 98.88 252 ILE A C 1
ATOM 1977 O O . ILE A 1 252 ? 10.888 -7.549 4.545 1.00 98.88 252 ILE A O 1
ATOM 1981 N N . PHE A 1 253 ? 9.023 -7.304 3.308 1.00 98.81 253 PHE A N 1
ATOM 1982 C CA . PHE A 1 253 ? 9.527 -7.975 2.117 1.00 98.81 253 PHE A CA 1
ATOM 1983 C C . PHE A 1 253 ? 9.337 -7.097 0.886 1.00 98.81 253 PHE A C 1
ATOM 1985 O O . PHE A 1 253 ? 8.233 -6.622 0.608 1.00 98.81 253 PHE A O 1
ATOM 1992 N N . HIS A 1 254 ? 10.413 -6.885 0.135 1.00 98.81 254 HIS A N 1
ATOM 1993 C CA . HIS A 1 254 ? 10.419 -5.985 -1.010 1.00 98.81 254 HIS A CA 1
ATOM 1994 C C . HIS A 1 254 ? 10.916 -6.682 -2.276 1.00 98.81 254 HIS A C 1
ATOM 1996 O O . HIS A 1 254 ? 12.048 -7.150 -2.342 1.00 98.81 254 HIS A O 1
ATOM 2002 N N . VAL A 1 255 ? 10.087 -6.706 -3.319 1.00 98.62 255 VAL A N 1
ATOM 2003 C CA . VAL A 1 255 ? 10.542 -7.028 -4.676 1.00 98.62 255 VAL A CA 1
ATOM 2004 C C . VAL A 1 255 ? 10.974 -5.738 -5.364 1.00 98.62 255 VAL A C 1
ATOM 2006 O O . VAL A 1 255 ? 10.144 -4.861 -5.598 1.00 98.62 255 VAL A O 1
ATOM 2009 N N . VAL A 1 256 ? 12.258 -5.624 -5.688 1.00 98.12 256 VAL A N 1
ATOM 2010 C CA . VAL A 1 256 ? 12.913 -4.401 -6.170 1.00 98.12 256 VAL A CA 1
ATOM 2011 C C . VAL A 1 256 ? 13.340 -4.564 -7.627 1.00 98.12 256 VAL A C 1
ATOM 2013 O O . VAL A 1 256 ? 13.889 -5.599 -7.997 1.00 98.12 256 VAL A O 1
ATOM 2016 N N . THR A 1 257 ? 13.161 -3.538 -8.459 1.00 96.94 257 THR A N 1
ATOM 2017 C CA . THR A 1 257 ? 13.735 -3.504 -9.817 1.00 96.94 257 THR A CA 1
ATOM 2018 C C . THR A 1 257 ? 14.856 -2.483 -9.960 1.00 96.94 257 THR A C 1
ATOM 2020 O O . THR A 1 257 ? 15.838 -2.736 -10.652 1.00 96.94 257 THR A O 1
ATOM 2023 N N . GLY A 1 258 ? 14.740 -1.308 -9.334 1.00 94.75 258 GLY A N 1
ATOM 2024 C CA . GLY A 1 258 ? 15.657 -0.192 -9.591 1.00 94.75 258 GLY A CA 1
ATOM 2025 C C . GLY A 1 258 ? 15.505 0.438 -10.984 1.00 94.75 258 GLY A C 1
ATOM 2026 O O . GLY A 1 258 ? 16.275 1.332 -11.350 1.00 94.75 258 GLY A O 1
ATOM 2027 N N . ALA A 1 259 ? 14.534 -0.010 -11.782 1.00 94.00 259 ALA A N 1
ATOM 2028 C CA . ALA A 1 259 ? 14.258 0.581 -13.077 1.00 94.00 259 ALA A CA 1
ATOM 2029 C C . ALA A 1 259 ? 13.697 2.006 -12.898 1.00 94.00 259 ALA A C 1
ATOM 2031 O O . ALA A 1 259 ? 12.920 2.265 -11.972 1.00 94.00 259 ALA A O 1
ATOM 2032 N N . PRO A 1 260 ? 14.047 2.957 -13.779 1.00 91.31 260 PRO A N 1
ATOM 2033 C CA . PRO A 1 260 ? 13.508 4.309 -13.700 1.00 91.31 260 PRO A CA 1
ATOM 2034 C C . PRO A 1 260 ? 11.993 4.317 -13.966 1.00 91.31 260 PRO A C 1
ATOM 2036 O O . PRO A 1 260 ? 11.499 3.697 -14.909 1.00 91.31 260 PRO A O 1
ATOM 2039 N N . VAL A 1 261 ? 11.237 5.079 -13.169 1.00 84.75 261 VAL A N 1
ATOM 2040 C CA . VAL A 1 261 ? 9.766 5.181 -13.302 1.00 84.75 261 VAL A CA 1
ATOM 2041 C C . VAL A 1 261 ? 9.349 5.918 -14.586 1.00 84.75 261 VAL A C 1
ATOM 2043 O O . VAL A 1 261 ? 8.305 5.630 -15.180 1.00 84.75 261 VAL A O 1
ATOM 2046 N N . ILE A 1 262 ? 10.155 6.893 -15.018 1.00 70.44 262 ILE A N 1
ATOM 2047 C CA . ILE A 1 262 ? 9.978 7.696 -16.237 1.00 70.44 262 ILE A CA 1
ATOM 2048 C C . ILE A 1 262 ? 11.377 7.972 -16.805 1.00 70.44 262 ILE A C 1
ATOM 2050 O O . ILE A 1 262 ? 12.302 8.174 -16.027 1.00 70.44 262 ILE A O 1
ATOM 2054 N N . GLY A 1 263 ? 11.534 8.063 -18.131 1.00 54.00 263 GLY A N 1
ATOM 2055 C CA . GLY A 1 263 ? 12.799 8.418 -18.806 1.00 54.00 263 GLY A CA 1
ATOM 2056 C C . GLY A 1 263 ? 13.314 9.849 -18.558 1.00 54.00 263 GLY A C 1
ATOM 2057 O O . GLY A 1 263 ? 14.042 10.389 -19.385 1.00 54.00 263 GLY A O 1
ATOM 2058 N N . LEU A 1 264 ? 12.909 10.489 -17.458 1.00 50.34 264 LEU A N 1
ATOM 2059 C CA . LEU A 1 264 ? 13.498 11.730 -16.967 1.00 50.34 264 LEU A CA 1
ATOM 2060 C C . LEU A 1 264 ? 14.674 11.357 -16.059 1.00 50.34 264 LEU A C 1
ATOM 2062 O O . LEU A 1 264 ? 14.485 10.691 -15.043 1.00 50.34 264 LEU A O 1
ATOM 2066 N N . ALA A 1 265 ? 15.868 11.774 -16.472 1.00 46.16 265 ALA A N 1
ATOM 2067 C CA . ALA A 1 265 ? 17.155 11.474 -15.854 1.00 46.16 265 ALA A CA 1
ATOM 2068 C C . ALA A 1 265 ? 17.156 11.542 -14.306 1.00 46.16 265 ALA A C 1
ATOM 2070 O O . ALA A 1 265 ? 16.657 12.494 -13.704 1.00 46.16 265 ALA A O 1
ATOM 2071 N N . ASP A 1 266 ? 17.751 10.518 -13.686 1.00 55.97 266 ASP A N 1
ATOM 2072 C CA . ASP A 1 266 ? 18.247 10.415 -12.301 1.00 55.97 266 ASP A CA 1
ATOM 2073 C C . ASP A 1 266 ? 17.299 10.539 -11.091 1.00 55.97 266 ASP A C 1
ATOM 2075 O O . ASP A 1 266 ? 17.726 10.272 -9.959 1.00 55.97 266 ASP A O 1
ATOM 2079 N N . ALA A 1 267 ? 16.030 10.925 -11.243 1.00 63.09 267 ALA A N 1
ATOM 2080 C CA . ALA A 1 267 ? 15.258 11.377 -10.076 1.00 63.09 267 ALA A CA 1
ATOM 2081 C C . ALA A 1 267 ? 14.342 10.333 -9.406 1.00 63.09 267 ALA A C 1
ATOM 2083 O O . ALA A 1 267 ? 14.151 10.407 -8.191 1.00 63.09 267 ALA A O 1
ATOM 2084 N N . VAL A 1 268 ? 13.748 9.392 -10.152 1.00 86.25 268 VAL A N 1
ATOM 2085 C CA . VAL A 1 268 ? 12.625 8.575 -9.646 1.00 86.25 268 VAL A CA 1
ATOM 2086 C C . VAL A 1 268 ? 12.908 7.084 -9.798 1.00 86.25 268 VAL A C 1
ATOM 2088 O O . VAL A 1 268 ? 12.717 6.512 -10.869 1.00 86.25 268 VAL A O 1
ATOM 2091 N N . HIS A 1 269 ? 13.333 6.476 -8.695 1.00 92.94 269 HIS A N 1
ATOM 2092 C CA . HIS A 1 269 ? 13.677 5.061 -8.586 1.00 92.94 269 HIS A CA 1
ATOM 2093 C C . HIS A 1 269 ? 13.005 4.459 -7.352 1.00 92.94 269 HIS A C 1
ATOM 2095 O O . HIS A 1 269 ? 12.569 5.184 -6.449 1.00 92.94 269 HIS A O 1
ATOM 2101 N N . SER A 1 270 ? 12.935 3.133 -7.312 1.00 96.06 270 SER A N 1
ATOM 2102 C CA . SER A 1 270 ? 12.606 2.395 -6.099 1.00 96.06 270 SER A CA 1
ATOM 2103 C C . SER A 1 270 ? 13.651 2.598 -4.999 1.00 96.06 270 SER A C 1
ATOM 2105 O O . SER A 1 270 ? 14.718 3.182 -5.230 1.00 96.06 270 SER A O 1
ATOM 2107 N N . PHE A 1 271 ? 13.358 2.094 -3.799 1.00 97.56 271 PHE A N 1
ATOM 2108 C CA . PHE A 1 271 ? 14.350 1.995 -2.731 1.00 97.56 271 PHE A CA 1
ATOM 2109 C C . PHE A 1 271 ? 14.891 0.577 -2.527 1.00 97.56 271 PHE A C 1
ATOM 2111 O O . PHE A 1 271 ? 14.298 -0.404 -2.963 1.00 97.56 271 PHE A O 1
ATOM 2118 N N . CYS A 1 272 ? 16.039 0.502 -1.870 1.00 98.00 272 CYS A N 1
ATOM 2119 C CA . CYS A 1 272 ? 16.663 -0.699 -1.324 1.00 98.00 272 CYS A CA 1
ATOM 2120 C C . CYS A 1 272 ? 17.133 -0.390 0.102 1.00 98.00 272 CYS A C 1
ATOM 2122 O O . CYS A 1 272 ? 17.204 0.778 0.489 1.00 98.00 272 CYS A O 1
ATOM 2124 N N . ALA A 1 273 ? 17.473 -1.415 0.869 1.00 97.00 273 ALA A N 1
ATOM 2125 C CA . ALA A 1 273 ? 18.175 -1.266 2.137 1.00 97.00 273 ALA A CA 1
ATOM 2126 C C . ALA A 1 273 ? 19.012 -2.522 2.394 1.00 97.00 273 ALA A C 1
ATOM 2128 O O . ALA A 1 273 ? 18.798 -3.550 1.746 1.00 97.00 273 ALA A O 1
ATOM 2129 N N . ASP A 1 274 ? 19.942 -2.439 3.339 1.00 93.69 274 ASP A N 1
ATOM 2130 C CA . ASP A 1 274 ? 20.644 -3.622 3.822 1.00 93.69 274 ASP A CA 1
ATOM 2131 C C . ASP A 1 274 ? 19.649 -4.611 4.437 1.00 93.69 274 ASP A C 1
ATOM 2133 O O . ASP A 1 274 ? 18.753 -4.240 5.206 1.00 93.69 274 ASP A O 1
ATOM 2137 N N . GLU A 1 275 ? 19.794 -5.887 4.079 1.00 96.19 275 GLU A N 1
ATOM 2138 C CA . GLU A 1 275 ? 18.954 -6.937 4.642 1.00 96.19 275 GLU A CA 1
ATOM 2139 C C . GLU A 1 275 ? 19.203 -7.093 6.144 1.00 96.19 275 GLU A C 1
ATOM 2141 O O . GLU A 1 275 ? 20.324 -6.996 6.645 1.00 96.19 275 GLU A O 1
ATOM 2146 N N . SER A 1 276 ? 18.127 -7.358 6.873 1.00 96.75 276 SER A N 1
ATOM 2147 C CA . SER A 1 276 ? 18.134 -7.541 8.319 1.00 96.75 276 SER A CA 1
ATOM 2148 C C . SER A 1 276 ? 17.129 -8.620 8.719 1.00 96.75 276 SER A 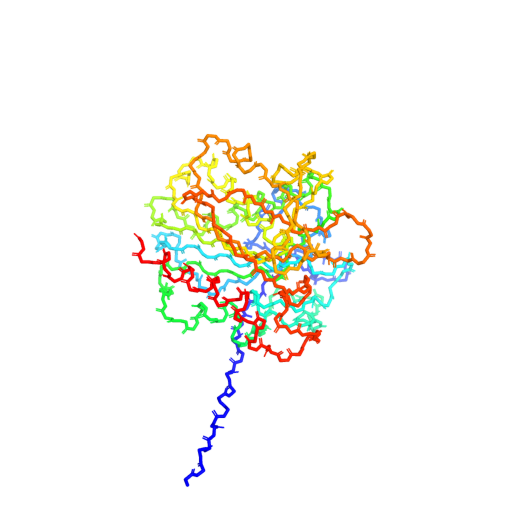C 1
ATOM 2150 O O . SER A 1 276 ? 16.459 -9.217 7.878 1.00 96.75 276 SER A O 1
ATOM 2152 N N . SER A 1 277 ? 16.978 -8.869 10.021 1.00 95.94 277 SER A N 1
ATOM 2153 C CA . SER A 1 277 ? 15.974 -9.823 10.508 1.00 95.94 277 SER A CA 1
ATOM 2154 C C . SER A 1 277 ? 14.531 -9.409 10.193 1.00 95.94 277 SER A C 1
ATOM 2156 O O . SER A 1 277 ? 13.650 -10.257 10.244 1.00 95.94 277 SER A O 1
ATOM 2158 N N . TRP A 1 278 ? 14.292 -8.126 9.905 1.00 97.44 278 TRP A N 1
ATOM 2159 C CA . TRP A 1 278 ? 12.963 -7.534 9.728 1.00 97.44 278 TRP A CA 1
ATOM 2160 C C . TRP A 1 278 ? 12.783 -6.847 8.362 1.00 97.44 278 TRP A C 1
ATOM 2162 O O . TRP A 1 278 ? 11.696 -6.376 8.047 1.00 97.44 278 TRP A O 1
ATOM 2172 N N . TYR A 1 279 ? 13.824 -6.801 7.525 1.00 98.56 279 TYR A N 1
ATOM 2173 C CA . TYR A 1 279 ? 13.749 -6.331 6.140 1.00 98.56 279 TYR A CA 1
ATOM 2174 C C . TYR A 1 279 ? 14.475 -7.310 5.221 1.00 98.56 279 TYR A C 1
ATOM 2176 O O . TYR A 1 279 ? 15.670 -7.551 5.381 1.00 98.56 279 TYR A O 1
ATOM 2184 N N . GLN A 1 280 ? 13.747 -7.840 4.246 1.00 98.44 280 GLN A N 1
ATOM 2185 C CA . GLN A 1 280 ? 14.250 -8.746 3.220 1.00 98.44 280 GLN A CA 1
ATOM 2186 C C . GLN A 1 280 ? 13.903 -8.195 1.842 1.00 98.44 280 GLN A C 1
ATOM 2188 O O . GLN A 1 280 ? 12.852 -7.566 1.658 1.00 98.44 280 GLN A O 1
ATOM 2193 N N . GLN A 1 281 ? 14.751 -8.456 0.849 1.00 97.94 281 GLN A N 1
ATOM 2194 C CA . GLN A 1 281 ? 14.458 -8.047 -0.515 1.00 97.94 281 GLN A CA 1
ATOM 2195 C C . GLN A 1 281 ? 14.890 -9.060 -1.568 1.00 97.94 281 GLN A C 1
ATOM 2197 O O . GLN A 1 281 ? 15.836 -9.822 -1.422 1.00 97.94 281 GLN A O 1
ATOM 2202 N N . THR A 1 282 ? 14.200 -9.024 -2.700 1.00 98.12 282 THR A N 1
ATOM 2203 C CA . THR A 1 282 ? 14.592 -9.749 -3.910 1.00 98.12 282 THR A CA 1
ATOM 2204 C C . THR A 1 282 ? 14.661 -8.783 -5.076 1.00 98.12 282 THR A C 1
ATOM 2206 O O . THR A 1 282 ? 13.990 -7.752 -5.083 1.00 98.12 282 THR A O 1
ATOM 2209 N N . TRP A 1 283 ? 15.490 -9.108 -6.063 1.00 98.19 283 TRP A N 1
ATOM 2210 C CA . TRP A 1 283 ? 15.648 -8.293 -7.260 1.00 98.19 283 TRP A CA 1
ATOM 2211 C C . TRP A 1 283 ? 14.937 -8.930 -8.450 1.00 98.19 283 TRP A C 1
ATOM 2213 O O . TRP A 1 283 ? 14.958 -10.149 -8.615 1.00 98.19 283 TRP A O 1
ATOM 2223 N N . ALA A 1 284 ? 14.346 -8.093 -9.297 1.00 97.88 284 ALA A N 1
ATOM 2224 C CA . ALA A 1 284 ? 13.772 -8.473 -10.579 1.00 97.88 284 ALA A CA 1
ATOM 2225 C C . ALA A 1 284 ? 14.386 -7.622 -11.701 1.00 97.88 284 ALA A C 1
ATOM 2227 O O . ALA A 1 284 ? 14.584 -6.418 -11.543 1.00 97.88 284 ALA A O 1
ATOM 2228 N N . ASP A 1 285 ? 14.678 -8.245 -12.842 1.00 97.06 285 ASP A N 1
ATOM 2229 C CA . ASP A 1 285 ? 15.098 -7.549 -14.063 1.00 97.06 285 ASP A CA 1
ATOM 2230 C C . ASP A 1 285 ? 13.871 -7.247 -14.930 1.00 97.06 285 ASP A C 1
ATOM 2232 O O . ASP A 1 285 ? 13.526 -7.998 -15.840 1.00 97.06 285 ASP A O 1
ATOM 2236 N N . LEU A 1 286 ? 13.139 -6.201 -14.550 1.00 95.88 286 LEU A N 1
ATOM 2237 C CA . LEU A 1 286 ? 11.919 -5.744 -15.214 1.00 95.88 286 LEU A CA 1
ATOM 2238 C C . LEU A 1 286 ? 11.862 -4.220 -15.180 1.00 95.88 286 LEU A C 1
ATOM 2240 O O . LEU A 1 286 ? 12.317 -3.603 -14.217 1.00 95.88 286 LEU A O 1
ATOM 2244 N N . GLU A 1 287 ? 11.242 -3.600 -16.184 1.00 94.38 287 GLU A N 1
ATOM 2245 C CA . GLU A 1 287 ? 10.953 -2.169 -16.095 1.00 94.38 287 GLU A CA 1
ATOM 2246 C C . GLU A 1 287 ? 9.935 -1.875 -14.977 1.00 94.38 287 GLU A C 1
ATOM 2248 O O . GLU A 1 287 ? 9.061 -2.691 -14.669 1.00 94.38 287 GLU A O 1
ATOM 2253 N N . HIS A 1 288 ? 9.947 -0.648 -14.443 1.00 93.50 288 HIS A N 1
ATOM 2254 C CA . HIS A 1 288 ? 9.016 -0.220 -13.390 1.00 93.50 288 HIS A CA 1
ATOM 2255 C C . HIS A 1 288 ? 7.539 -0.441 -13.769 1.00 93.50 288 HIS A C 1
ATOM 2257 O O . HIS A 1 288 ? 6.693 -0.817 -12.955 1.00 93.50 288 HIS A O 1
ATOM 2263 N N . LYS A 1 289 ? 7.200 -0.207 -15.042 1.00 91.75 289 LYS A N 1
ATOM 2264 C CA . LYS A 1 289 ? 5.841 -0.441 -15.548 1.00 91.75 289 LYS A CA 1
ATOM 2265 C C . LYS A 1 289 ? 5.532 -1.928 -15.670 1.00 91.75 289 LYS A C 1
ATOM 2267 O O . LYS A 1 289 ? 4.407 -2.327 -15.388 1.00 91.75 289 LYS A O 1
ATOM 2272 N N . GLU A 1 290 ? 6.505 -2.734 -16.068 1.00 94.19 290 GLU A N 1
ATOM 2273 C CA . GLU A 1 290 ? 6.328 -4.169 -16.254 1.00 94.19 290 GLU A CA 1
ATOM 2274 C C . GLU A 1 290 ? 6.109 -4.892 -14.931 1.00 94.19 290 GLU A C 1
ATOM 2276 O O . GLU A 1 290 ? 5.186 -5.699 -14.841 1.00 94.19 290 GLU A O 1
ATOM 2281 N N . ILE A 1 291 ? 6.885 -4.566 -13.893 1.00 93.88 291 ILE A N 1
ATOM 2282 C CA . ILE A 1 291 ? 6.683 -5.136 -12.556 1.00 93.88 291 ILE A CA 1
ATOM 2283 C C . ILE A 1 291 ? 5.345 -4.682 -11.958 1.00 93.88 291 ILE A C 1
ATOM 2285 O O . ILE A 1 291 ? 4.632 -5.486 -11.370 1.00 93.88 291 ILE A O 1
ATOM 2289 N N . GLY A 1 292 ? 4.950 -3.418 -12.156 1.00 89.94 292 GLY A N 1
ATOM 2290 C CA . GLY A 1 292 ? 3.712 -2.871 -11.594 1.00 89.94 292 GLY A CA 1
ATOM 2291 C C . GLY A 1 292 ? 2.432 -3.373 -12.271 1.00 89.94 292 GLY A C 1
ATOM 2292 O O . GLY A 1 292 ? 1.376 -3.398 -11.638 1.00 89.94 292 GLY A O 1
ATOM 2293 N N . ARG A 1 293 ? 2.503 -3.768 -13.547 1.00 92.19 293 ARG A N 1
ATOM 2294 C CA . ARG A 1 293 ? 1.354 -4.231 -14.355 1.00 92.19 293 ARG A CA 1
ATOM 2295 C C . ARG A 1 293 ? 1.364 -5.733 -14.604 1.00 92.19 293 ARG A C 1
ATOM 2297 O O . ARG A 1 293 ? 0.336 -6.302 -14.962 1.00 92.19 293 ARG A O 1
ATOM 2304 N N . CYS A 1 294 ? 2.523 -6.357 -14.428 1.00 94.38 294 CYS A N 1
ATOM 2305 C CA . CYS A 1 294 ? 2.802 -7.750 -14.736 1.00 94.38 294 CYS A CA 1
ATOM 2306 C C . CYS A 1 294 ? 2.514 -8.128 -16.200 1.00 94.38 294 CYS A C 1
ATOM 2308 O O . CYS A 1 294 ? 2.086 -9.242 -16.503 1.00 94.38 294 CYS A O 1
ATOM 2310 N N . ASN A 1 295 ? 2.733 -7.179 -17.109 1.00 92.81 295 ASN A N 1
ATOM 2311 C CA . ASN A 1 295 ? 2.634 -7.310 -18.560 1.00 92.81 295 ASN A CA 1
ATOM 2312 C C . ASN A 1 295 ? 3.518 -6.238 -19.227 1.00 92.81 295 ASN A C 1
ATOM 2314 O O . ASN A 1 295 ? 3.912 -5.267 -18.582 1.00 92.81 295 ASN A O 1
ATOM 2318 N N . THR A 1 296 ? 3.839 -6.404 -20.508 1.00 91.25 296 THR A N 1
ATOM 2319 C CA . THR A 1 296 ? 4.566 -5.391 -21.296 1.00 91.25 296 THR A CA 1
ATOM 2320 C C . THR A 1 296 ? 3.628 -4.325 -21.863 1.00 91.25 296 THR A C 1
ATOM 2322 O O . THR A 1 296 ? 4.028 -3.183 -22.076 1.00 91.25 296 THR A O 1
ATOM 2325 N N . THR A 1 297 ? 2.360 -4.666 -22.106 1.00 89.00 297 THR A N 1
ATOM 2326 C CA . THR A 1 297 ? 1.369 -3.746 -22.687 1.00 89.00 297 THR A CA 1
ATOM 2327 C C . THR A 1 297 ? 0.265 -3.437 -21.686 1.00 89.00 297 THR A C 1
ATOM 2329 O O . THR A 1 297 ? -0.368 -4.350 -21.162 1.00 89.00 297 THR A O 1
ATOM 2332 N N . GLU A 1 298 ? 0.007 -2.145 -21.464 1.00 88.94 298 GLU A N 1
ATOM 2333 C CA . GLU A 1 298 ? -1.077 -1.657 -20.603 1.00 88.94 298 GLU A CA 1
ATOM 2334 C C . GLU A 1 298 ? -2.411 -2.341 -20.952 1.00 88.94 298 GLU A C 1
ATOM 2336 O O . GLU A 1 298 ? -2.782 -2.439 -22.120 1.00 88.94 298 GLU A O 1
ATOM 2341 N N . GLY A 1 299 ? -3.107 -2.854 -19.934 1.00 83.31 2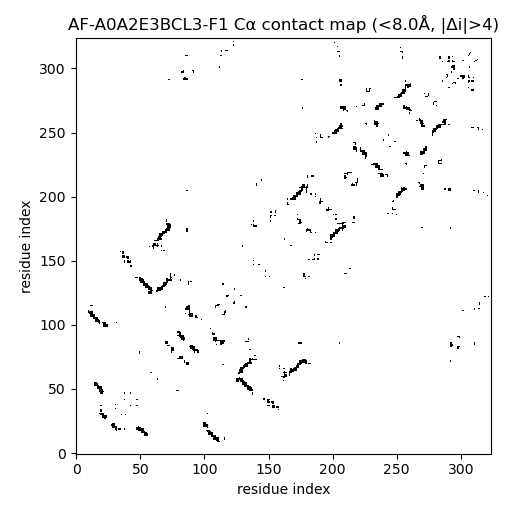99 GLY A N 1
ATOM 2342 C CA . GLY A 1 299 ? -4.367 -3.586 -20.105 1.00 83.31 299 GLY A CA 1
ATOM 2343 C C . GLY A 1 299 ? -4.243 -4.995 -20.710 1.00 83.31 299 GLY A C 1
ATOM 2344 O O . GLY A 1 299 ? -5.239 -5.712 -20.786 1.00 83.31 299 GLY A O 1
ATOM 2345 N N . GLY A 1 300 ? -3.041 -5.432 -21.100 1.00 88.12 300 GLY A N 1
ATOM 2346 C CA . GLY A 1 300 ? -2.786 -6.766 -21.645 1.00 88.12 300 GLY A CA 1
ATOM 2347 C C . GLY A 1 300 ? -2.931 -7.891 -20.614 1.00 88.12 300 GLY A C 1
ATOM 2348 O O . GLY A 1 300 ? -2.992 -7.652 -19.403 1.00 88.12 300 GLY A 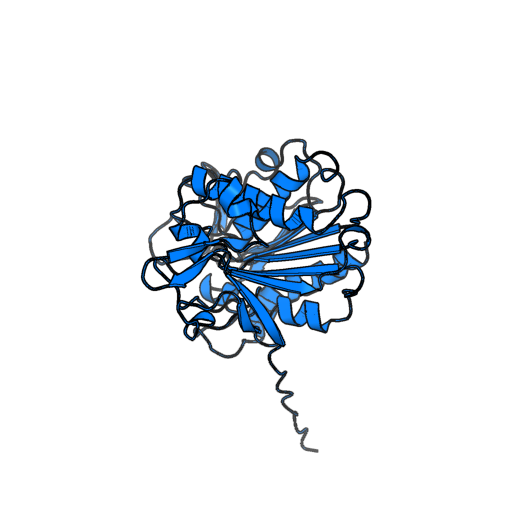O 1
ATOM 2349 N N . ALA A 1 301 ? -2.964 -9.143 -21.084 1.00 92.06 301 ALA A N 1
ATOM 2350 C CA . ALA A 1 301 ? -2.956 -10.340 -20.235 1.00 92.06 301 ALA A CA 1
ATOM 2351 C C . ALA A 1 301 ? -1.717 -10.376 -19.323 1.00 92.06 301 ALA A C 1
ATOM 2353 O O . ALA A 1 301 ? -0.691 -9.791 -19.651 1.00 92.06 301 ALA A O 1
ATOM 2354 N N . TYR A 1 302 ? -1.830 -11.015 -18.152 1.00 95.12 302 TYR A N 1
ATOM 2355 C CA . TYR A 1 302 ? -0.666 -11.151 -17.275 1.00 95.12 302 TYR A CA 1
ATOM 2356 C C . TYR A 1 302 ? 0.324 -12.143 -17.871 1.00 95.12 302 TYR A C 1
ATOM 2358 O O . TYR A 1 302 ? -0.064 -13.202 -18.362 1.00 95.12 302 TYR A O 1
ATOM 2366 N N . GLU A 1 303 ? 1.602 -11.799 -17.804 1.00 96.69 303 GLU A N 1
ATOM 2367 C CA . GLU A 1 303 ? 2.680 -12.645 -18.290 1.00 96.69 303 GLU A CA 1
ATOM 2368 C C . GLU A 1 303 ? 3.274 -13.439 -17.133 1.00 96.69 303 GLU A C 1
ATOM 2370 O O . GLU A 1 303 ? 3.712 -12.869 -16.132 1.00 96.69 303 GLU A O 1
ATOM 2375 N N . THR A 1 304 ? 3.333 -14.764 -17.279 1.00 95.88 304 THR A N 1
ATOM 2376 C CA . THR A 1 304 ? 3.784 -15.677 -16.219 1.00 95.88 304 THR A CA 1
ATOM 2377 C C . THR A 1 304 ? 5.158 -15.305 -15.664 1.00 95.88 304 THR A C 1
ATOM 2379 O O . THR A 1 304 ? 5.336 -15.301 -14.452 1.00 95.88 304 THR A O 1
ATOM 2382 N N . ALA A 1 305 ? 6.116 -14.937 -16.521 1.00 96.00 305 ALA A N 1
ATOM 2383 C CA . ALA A 1 305 ? 7.454 -14.543 -16.077 1.00 96.00 305 ALA A CA 1
ATOM 2384 C C . ALA A 1 305 ? 7.423 -13.305 -15.161 1.00 96.00 305 ALA A C 1
ATOM 2386 O O . ALA A 1 305 ? 8.062 -13.301 -14.111 1.00 96.00 305 ALA A O 1
ATOM 2387 N N . LYS A 1 306 ? 6.616 -12.292 -15.504 1.00 96.88 306 LYS A N 1
ATOM 2388 C CA . LYS A 1 306 ? 6.478 -11.059 -14.713 1.00 96.88 306 LYS A CA 1
ATOM 2389 C C . LYS A 1 306 ? 5.732 -11.302 -13.401 1.00 96.88 306 LYS A C 1
ATOM 2391 O O . LYS A 1 306 ? 6.131 -10.801 -12.354 1.00 96.88 306 LYS A O 1
ATOM 2396 N N . MET A 1 307 ? 4.696 -12.141 -13.437 1.00 97.44 307 MET A N 1
ATOM 2397 C CA . MET A 1 307 ? 3.994 -12.595 -12.233 1.00 97.44 307 MET A CA 1
ATOM 2398 C C . MET A 1 307 ? 4.925 -13.356 -11.283 1.00 97.44 307 MET A C 1
ATOM 2400 O O . MET A 1 307 ? 4.882 -13.116 -10.079 1.00 97.44 307 MET A O 1
ATOM 2404 N N . ASN A 1 308 ? 5.773 -14.241 -11.814 1.00 97.25 308 ASN A N 1
ATOM 2405 C CA . ASN A 1 308 ? 6.723 -15.031 -11.031 1.00 97.25 308 ASN A CA 1
ATOM 2406 C C . ASN A 1 308 ? 7.850 -14.186 -10.430 1.00 97.25 308 ASN A C 1
ATOM 2408 O O . ASN A 1 308 ? 8.344 -14.527 -9.363 1.00 97.25 308 ASN A O 1
ATOM 2412 N N . ALA A 1 309 ? 8.245 -13.099 -11.094 1.00 96.50 309 ALA A N 1
ATOM 2413 C CA . ALA A 1 309 ? 9.243 -12.173 -10.570 1.00 96.50 309 ALA A CA 1
ATOM 2414 C C . ALA A 1 309 ? 8.670 -11.227 -9.499 1.00 96.50 309 ALA A C 1
ATOM 2416 O O . ALA A 1 309 ? 9.385 -10.868 -8.574 1.00 96.50 309 ALA A O 1
ATOM 2417 N N . GLY A 1 310 ? 7.396 -10.824 -9.616 1.00 95.81 310 GLY A N 1
ATOM 2418 C CA . GLY A 1 310 ? 6.764 -9.837 -8.730 1.00 95.81 310 GLY A CA 1
ATOM 2419 C C . GLY A 1 310 ? 5.754 -10.399 -7.734 1.00 95.81 310 GLY A C 1
ATOM 2420 O O . 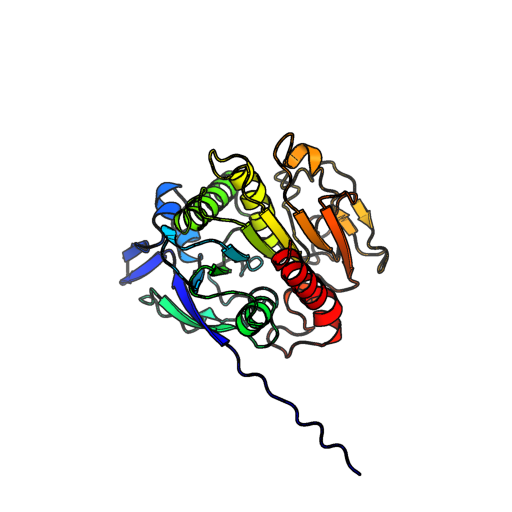GLY A 1 310 ? 5.951 -10.370 -6.522 1.00 95.81 310 GLY A O 1
ATOM 2421 N N . ILE A 1 311 ? 4.624 -10.881 -8.246 1.00 98.00 311 ILE A N 1
ATOM 2422 C CA . ILE A 1 311 ? 3.435 -11.193 -7.442 1.00 98.00 311 ILE A CA 1
ATOM 2423 C C . ILE A 1 311 ? 3.567 -12.512 -6.686 1.00 98.00 311 ILE A C 1
ATOM 2425 O O . ILE A 1 311 ? 3.100 -12.602 -5.555 1.00 98.00 311 ILE A O 1
ATOM 2429 N N . VAL A 1 312 ? 4.182 -13.536 -7.280 1.00 97.94 312 VAL A N 1
ATOM 2430 C CA . VAL A 1 312 ? 4.311 -14.854 -6.637 1.00 97.94 312 VAL A CA 1
ATOM 2431 C C . VAL A 1 312 ? 5.181 -14.800 -5.372 1.00 97.94 312 VAL A C 1
ATOM 2433 O O . VAL A 1 312 ? 4.717 -15.313 -4.355 1.00 97.94 312 VAL A O 1
ATOM 2436 N N . PRO A 1 313 ? 6.367 -14.154 -5.363 1.00 98.06 313 PRO A N 1
ATOM 2437 C CA . PRO A 1 313 ? 7.155 -13.992 -4.142 1.00 98.06 313 PRO A CA 1
ATOM 2438 C C . PRO A 1 313 ? 6.378 -13.267 -3.040 1.00 98.06 3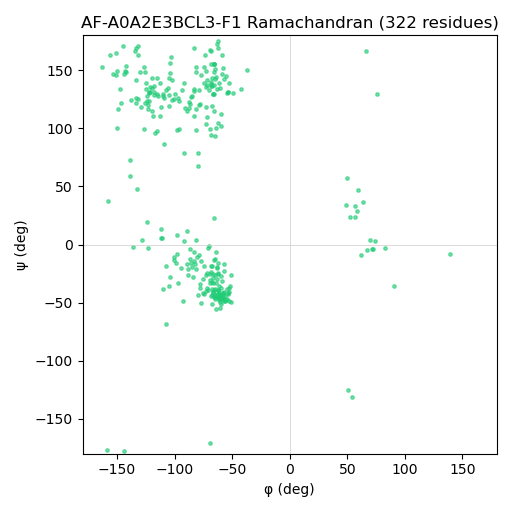13 PRO A C 1
ATOM 2440 O O . PRO A 1 313 ? 6.322 -13.754 -1.915 1.00 98.06 313 PRO A O 1
ATOM 2443 N N . LEU A 1 314 ? 5.702 -12.160 -3.378 1.00 97.94 314 LEU A N 1
ATOM 2444 C CA . LEU A 1 314 ? 4.873 -11.416 -2.425 1.00 97.94 314 LEU A CA 1
ATOM 2445 C C . LEU A 1 314 ? 3.717 -12.253 -1.877 1.00 97.94 314 LEU A C 1
ATOM 2447 O O . LEU A 1 314 ? 3.474 -12.240 -0.677 1.00 97.94 314 LEU A O 1
ATOM 2451 N N . TYR A 1 315 ? 3.007 -12.980 -2.740 1.00 98.56 315 TYR A N 1
ATOM 2452 C CA . TYR A 1 315 ? 1.918 -13.859 -2.324 1.00 98.56 315 TYR A CA 1
ATOM 2453 C C . TYR A 1 315 ? 2.419 -14.930 -1.352 1.00 98.56 315 TYR A C 1
ATOM 2455 O O . TYR A 1 315 ? 1.864 -15.064 -0.267 1.00 98.56 315 TYR A O 1
ATOM 2463 N N . ASN A 1 316 ? 3.485 -15.650 -1.714 1.00 98.31 316 ASN A N 1
ATOM 2464 C CA . ASN A 1 316 ? 4.044 -16.712 -0.879 1.00 98.31 316 ASN A CA 1
ATOM 2465 C C . ASN A 1 316 ? 4.489 -16.179 0.484 1.00 98.31 316 ASN A C 1
ATOM 2467 O O . ASN A 1 316 ? 4.152 -16.778 1.501 1.00 98.31 316 ASN A O 1
ATOM 2471 N N . TRP A 1 317 ? 5.172 -15.031 0.499 1.00 98.44 317 TRP A N 1
ATOM 2472 C CA . TRP A 1 317 ? 5.588 -14.375 1.734 1.00 98.44 317 TRP A CA 1
ATOM 2473 C C . TRP A 1 317 ? 4.388 -13.992 2.608 1.00 98.44 317 TRP A C 1
ATOM 2475 O O . TRP A 1 317 ? 4.377 -14.285 3.797 1.00 98.44 317 TRP A O 1
ATOM 2485 N N . VAL A 1 318 ? 3.325 -13.414 2.032 1.00 98.38 318 VAL A N 1
ATOM 2486 C CA . VAL A 1 318 ? 2.105 -13.108 2.800 1.00 98.38 318 VAL A CA 1
ATOM 2487 C C . VAL A 1 318 ? 1.495 -14.374 3.396 1.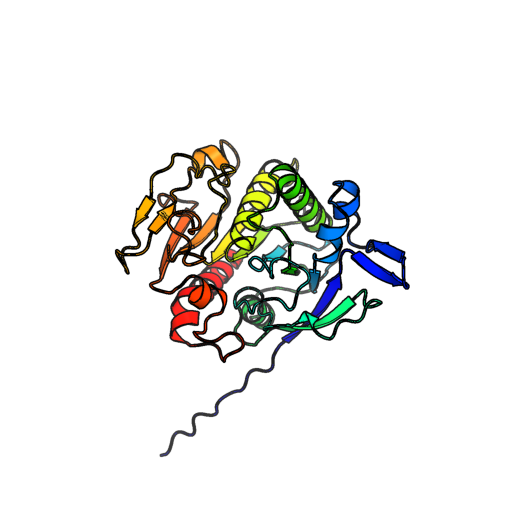00 98.38 318 VAL A C 1
ATOM 2489 O O . VAL A 1 318 ? 1.109 -14.352 4.560 1.00 98.38 318 VAL A O 1
ATOM 2492 N N . ILE A 1 319 ? 1.412 -15.470 2.633 1.00 98.19 319 ILE A N 1
ATOM 2493 C CA . ILE A 1 319 ? 0.862 -16.732 3.145 1.00 98.19 319 ILE A CA 1
ATOM 2494 C C . ILE A 1 319 ? 1.719 -17.283 4.284 1.00 98.19 319 ILE A C 1
ATOM 2496 O O . ILE A 1 319 ? 1.160 -17.691 5.294 1.00 98.19 319 ILE A O 1
ATOM 2500 N N . GLU A 1 320 ? 3.045 -17.247 4.169 1.00 97.25 320 GLU A N 1
ATOM 2501 C CA . GLU A 1 320 ? 3.958 -17.636 5.250 1.00 97.25 320 GLU A CA 1
ATOM 2502 C C . GLU A 1 320 ? 3.675 -16.845 6.536 1.00 97.25 320 GLU A C 1
ATOM 2504 O O . GLU A 1 320 ? 3.453 -17.441 7.589 1.00 97.25 320 GLU A O 1
ATOM 2509 N N . LYS A 1 321 ? 3.542 -15.517 6.428 1.00 95.88 321 LYS A N 1
ATOM 2510 C CA . LYS A 1 321 ? 3.233 -14.632 7.563 1.00 95.88 321 LYS A CA 1
ATOM 2511 C C . LYS A 1 321 ? 1.848 -14.840 8.174 1.00 95.88 321 LYS A C 1
ATOM 2513 O O . LYS A 1 321 ? 1.589 -14.361 9.275 1.00 95.88 321 LYS A O 1
ATOM 2518 N N . LEU A 1 322 ? 0.945 -15.562 7.506 1.00 94.56 322 LEU A N 1
ATOM 2519 C CA . LEU A 1 322 ? -0.336 -15.939 8.107 1.00 94.56 322 LEU A CA 1
ATOM 2520 C C . LEU A 1 322 ? -0.226 -17.104 9.101 1.00 94.56 322 LEU A C 1
ATOM 2522 O O . LEU A 1 322 ? -1.170 -17.322 9.864 1.00 94.56 322 LEU A O 1
ATOM 2526 N N . TYR A 1 323 ? 0.887 -17.833 9.113 1.00 92.25 323 TYR A N 1
ATOM 2527 C CA . TYR A 1 323 ? 1.081 -19.017 9.955 1.00 92.25 323 TYR A CA 1
ATOM 2528 C C . TYR A 1 323 ? 2.126 -18.832 11.066 1.00 92.25 323 TYR A C 1
ATOM 2530 O O . TYR A 1 323 ? 2.414 -19.793 11.781 1.00 92.25 323 TYR A O 1
ATOM 2538 N N . GLU A 1 324 ? 2.652 -17.616 11.224 1.00 85.19 324 GLU A N 1
ATOM 2539 C CA . GLU A 1 324 ? 3.402 -17.158 12.407 1.00 85.19 324 GLU A CA 1
ATOM 2540 C C . GLU A 1 324 ? 2.450 -16.721 13.531 1.00 85.19 324 GLU A C 1
ATOM 2542 O O . GLU A 1 324 ? 2.787 -16.977 14.709 1.00 85.19 324 GLU A O 1
#

Foldseek 3Di:
DDPPPPPPQDDFDKFKKFQQKFAQDPPDIDGDPLQCLCVVLVQDPVLSRFWMKTWDFAAAQAQAAEEEEEFAAAFDDPRDLGFAFLQLQQAGRQCVPPDRNDRMDMGTRHDPRLLNCVVPVPLDDSNHYGYMYTRHLSLDLPDDPSSNVSSLRSVLVSRNVRYQLVRHQEYEQEYEASSLLSSLSSQLVLCPDPSRVPRAYEYEYQFYKAQQVSCRLNQPPADWDAQPVDNVAIAGEGPNCVVNPPGDAHAYEYEHESAAPDPPPDGIGGYDYDDDPRYYYDYDPDHSSCLGNCDPDRRDDHDPNSCVSHSPVRSVVVSVVSVD

Secondary structure (DSSP, 8-state):
---------PPPEEEEEEESEEE-SSS-EEE-TT-THHHHTT--HHHHTT-EEEEEE---TTT--EEEEEE-----SSS------TTT-BPTTTTTT--TT-SEEEEEEPTTSHHHHHHHTS-S-TTTEEEEEEEE----TTS-HHHHHHHHHHHHHHHHTTS-TTT--EEEEEEETHHHHHHHHHHHHHHHSTTTTTS-EEEEEES----GGGTGGG-TT--EEEETTEEEEEEEE--HHHHHTTS-PPEEEEEE----SSSSTTS---EE----SSEEEEE--S-HHHHHHTSSSTTPPPPHHHHHHTHHHHHHHHHHHT--